Protein AF-A0A7R9FJQ6-F1 (afdb_monomer)

Radius of gyration: 21.38 Å; Cα contacts (8 Å, |Δi|>4): 448; chains: 1; bounding box: 58×50×57 Å

Mean predicted aligned error: 8.83 Å

Nearest PDB structures (foldseek):
  7cee-assembly1_B  TM=8.635E-01  e=2.447E-16  Mus musculus
  3be8-assembly1_B  TM=8.789E-01  e=9.380E-16  Homo sapiens
  3be8-assembly1_A  TM=8.817E-01  e=2.101E-15  Homo sapiens
  8gs3-assembly1_A  TM=8.566E-01  e=5.833E-15  Homo sapiens
  7mp4-assembly8_H  TM=7.577E-01  e=2.978E-12  Epiphyas postvittana

Solvent-accessible surface area (backbone atoms only — not comparable to full-atom values): 17321 Å² total; per-residue (Å²): 99,58,90,32,14,51,21,52,58,36,61,75,31,67,33,34,48,49,56,52,52,51,50,49,53,51,48,50,42,53,76,46,30,56,85,73,76,42,60,49,86,64,33,68,42,68,30,56,33,72,42,6,12,48,44,44,42,42,33,41,18,83,92,34,8,82,55,38,34,30,39,40,21,34,49,26,36,34,62,26,80,69,42,45,46,70,55,49,66,59,40,22,48,45,47,41,56,53,29,49,77,70,72,28,54,69,90,39,62,57,51,26,48,48,30,57,69,74,72,43,53,73,62,61,72,69,67,59,87,78,81,47,82,53,60,81,56,65,47,46,43,49,52,53,70,98,56,78,52,74,87,59,72,88,46,90,92,53,53,54,71,70,76,59,64,35,86,66,56,56,62,57,33,60,75,68,61,45,43,36,91,80,42,45,42,44,73,53,71,67,97,62,80,36,46,61,66,52,72,74,27,68,79,27,55,80,54,77,59,62,33,46,73,65,59,47,52,51,52,46,49,51,48,45,59,39,68,59,50,79,90,50,49,66,61,51,42,53,49,53,53,56,74,48,47,48,76,95,54,70,81,43,42,68,55,44,36,53,27,51,29,37,51,37,28,35,78,70,78,98,79,65,85,88,72,81,82,40,64,69,50,47,52,63,76,76,74,48,58,78,89,35,65,82,71,83,82,71,85,76,79,87,127

InterPro domains:
  IPR002018 Carboxylesterase, type B [PF00135] (4-262)
  IPR029058 Alpha/Beta hydrolase fold [G3DSA:3.40.50.1820] (2-264)
  IPR029058 Alpha/Beta hydrolase fold [SSF53474] (4-263)
  IPR051093 Neuroligin and Bile salt-activated lipase [PTHR43903] (4-262)

Sequence (303 aa):
MLKGFLSTGDANSPGNYGMLDQAMALRWVYDNIEFFNGDRRSITLFGPDAGAASAGLLMVAPRTRDIVTRVIAQSGSALSDWALIVDRYRAQNTSRVYGQILGCSIESSWKLVNCLKQGRSFFELGNAEFQPQVGLFPWGPVLDGNFSVPDEHWYEGWQQIDWHFLDHTAEYLVRNKKFNRGLSYMSGVTTQEASTLVYQNDSLANRGYIVDNHFFDQKVKELVLRYNYTLNPIGIYNAIKYMYTHWPDPNNTDFVRDRYIDTRVGRGRKNVGKSVPATLVAVEQKDVPATLVAVEQKDVPAT

Structure (mmCIF, N/CA/C/O backbone):
data_AF-A0A7R9FJQ6-F1
#
_entry.id   AF-A0A7R9FJQ6-F1
#
loop_
_atom_site.group_PDB
_atom_site.id
_atom_site.type_symbol
_atom_site.label_atom_id
_atom_site.label_alt_id
_atom_site.label_comp_id
_atom_site.label_asym_id
_atom_site.label_entity_id
_atom_site.label_seq_id
_atom_site.pdbx_PDB_ins_code
_atom_site.Cartn_x
_atom_site.Cartn_y
_atom_site.Cartn_z
_atom_site.occupancy
_atom_site.B_iso_or_equiv
_atom_site.auth_seq_id
_atom_site.auth_comp_id
_atom_site.auth_asym_id
_atom_site.auth_atom_id
_atom_site.pdbx_PDB_model_num
ATOM 1 N N . MET A 1 1 ? -3.514 9.671 -1.185 1.00 58.09 1 MET A N 1
ATOM 2 C CA . MET A 1 1 ? -2.667 8.813 -0.322 1.00 58.09 1 MET A CA 1
ATOM 3 C C . MET A 1 1 ? -2.207 9.530 0.945 1.00 58.09 1 MET A C 1
ATOM 5 O O . MET A 1 1 ? -2.558 9.047 2.008 1.00 58.09 1 MET A O 1
ATOM 9 N N . LEU A 1 2 ? -1.520 10.682 0.875 1.00 69.44 2 LEU A N 1
ATOM 10 C CA . LEU A 1 2 ? -0.948 11.380 2.047 1.00 69.44 2 LEU A CA 1
ATOM 11 C C . LEU A 1 2 ? -1.871 11.443 3.283 1.00 69.44 2 LEU A C 1
ATOM 13 O O . LEU A 1 2 ? -1.528 10.916 4.332 1.00 69.44 2 LEU A O 1
ATOM 17 N N . LYS A 1 3 ? -3.067 12.034 3.165 1.00 72.88 3 LYS A N 1
ATOM 18 C CA . LYS A 1 3 ? -3.976 12.220 4.314 1.00 72.88 3 LYS A CA 1
ATOM 19 C C . LYS A 1 3 ? -4.458 10.923 4.968 1.00 72.88 3 LYS A C 1
ATOM 21 O O . LYS A 1 3 ? -4.775 10.934 6.146 1.00 72.88 3 LYS A O 1
ATOM 26 N N . GLY A 1 4 ? -4.517 9.832 4.209 1.00 88.06 4 GLY A N 1
ATOM 27 C CA . GLY A 1 4 ? -4.970 8.538 4.713 1.00 88.06 4 GLY A CA 1
ATOM 28 C C . GLY A 1 4 ? -3.862 7.729 5.388 1.00 88.06 4 GLY A C 1
ATOM 29 O O . GLY A 1 4 ? -4.155 6.775 6.094 1.00 88.06 4 GLY A O 1
ATOM 30 N N . PHE A 1 5 ? -2.593 8.072 5.158 1.00 93.44 5 PHE A N 1
ATOM 31 C CA . PHE A 1 5 ? -1.482 7.163 5.451 1.00 93.44 5 PHE A CA 1
ATOM 32 C C . PHE A 1 5 ? -0.208 7.857 5.950 1.00 93.44 5 PHE A C 1
ATOM 34 O O . PHE A 1 5 ? 0.812 7.193 6.127 1.00 93.44 5 PHE A O 1
ATOM 41 N N . LEU A 1 6 ? -0.230 9.176 6.180 1.00 93.19 6 LEU A N 1
ATOM 42 C CA . LEU A 1 6 ? 0.883 9.873 6.821 1.00 93.19 6 LEU A CA 1
ATOM 43 C C . LEU A 1 6 ? 1.159 9.227 8.175 1.00 93.19 6 LEU A C 1
ATOM 45 O O . LEU A 1 6 ? 0.244 9.059 8.971 1.00 93.19 6 LEU A O 1
ATOM 49 N N . SER A 1 7 ? 2.414 8.856 8.415 1.00 93.44 7 SER A N 1
ATOM 50 C CA . SER A 1 7 ? 2.834 8.277 9.684 1.00 93.44 7 SER A CA 1
ATOM 51 C C . SER A 1 7 ? 4.174 8.859 10.105 1.00 93.44 7 SER A C 1
ATOM 53 O O . SER A 1 7 ? 5.125 8.911 9.319 1.00 93.44 7 SER A O 1
ATOM 55 N N . THR A 1 8 ? 4.261 9.303 11.353 1.00 93.69 8 THR A N 1
ATOM 56 C CA . THR A 1 8 ? 5.521 9.673 12.012 1.00 93.69 8 THR A CA 1
ATOM 57 C C . THR A 1 8 ? 6.141 8.492 12.754 1.00 93.69 8 THR A C 1
ATOM 59 O O . THR A 1 8 ? 7.196 8.641 13.372 1.00 93.69 8 THR A O 1
ATOM 62 N N . GLY A 1 9 ? 5.509 7.315 12.683 1.00 91.19 9 GLY A N 1
ATOM 63 C CA . GLY A 1 9 ? 5.900 6.136 13.441 1.00 91.19 9 GLY A CA 1
ATOM 64 C C . GLY A 1 9 ? 5.701 6.313 14.947 1.00 91.19 9 GLY A C 1
ATOM 65 O O . GLY A 1 9 ? 6.352 5.629 15.725 1.00 91.19 9 GLY A O 1
ATOM 66 N N . ASP A 1 10 ? 4.884 7.257 15.394 1.00 90.00 10 ASP A N 1
ATOM 67 C CA . ASP A 1 10 ? 4.579 7.483 16.806 1.00 90.00 10 ASP A CA 1
ATOM 68 C C . ASP A 1 10 ? 3.152 8.021 16.963 1.00 90.00 10 ASP A C 1
ATOM 70 O O . ASP A 1 10 ? 2.432 8.201 15.981 1.00 90.00 10 ASP A O 1
ATOM 74 N N . ALA A 1 11 ? 2.743 8.289 18.202 1.00 87.94 11 ALA A N 1
ATOM 75 C CA . ALA A 1 11 ? 1.380 8.708 18.512 1.00 87.94 11 ALA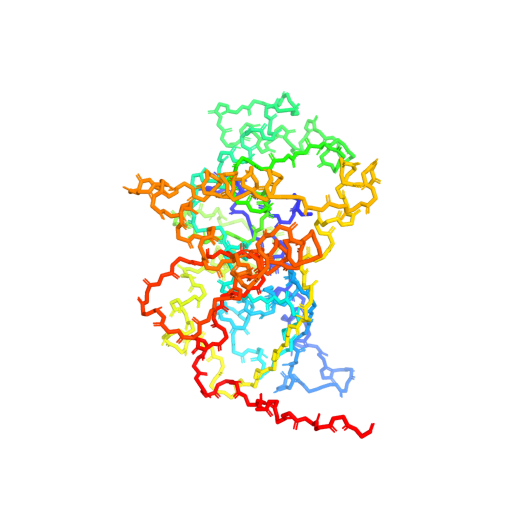 A CA 1
ATOM 76 C C . ALA A 1 11 ? 0.971 10.063 17.895 1.00 87.94 11 ALA A C 1
ATOM 78 O O . ALA A 1 11 ? -0.222 10.338 17.805 1.00 87.94 11 ALA A O 1
ATOM 79 N N . ASN A 1 12 ? 1.912 10.909 17.444 1.00 89.50 12 ASN A N 1
ATOM 80 C CA . ASN A 1 12 ? 1.553 12.195 16.828 1.00 89.50 12 ASN A CA 1
ATOM 81 C C . ASN A 1 12 ? 0.887 12.006 15.460 1.00 89.50 12 ASN A C 1
ATOM 83 O O . ASN A 1 12 ? 0.040 12.805 15.060 1.00 89.50 12 ASN A O 1
ATOM 87 N N . SER A 1 13 ? 1.274 10.956 14.739 1.00 91.19 13 SER A N 1
ATOM 88 C CA . SER A 1 13 ? 0.605 10.509 13.528 1.00 91.19 13 SER A CA 1
ATOM 89 C C . SER A 1 13 ? 0.854 9.008 13.355 1.00 91.19 13 SER A C 1
ATOM 91 O O . SER A 1 13 ? 1.877 8.615 12.786 1.00 91.19 13 SER A O 1
ATOM 93 N N . PRO A 1 14 ? -0.047 8.153 13.870 1.00 89.75 14 PRO A N 1
ATOM 94 C CA . PRO A 1 14 ? 0.142 6.705 13.832 1.00 89.75 14 PRO A CA 1
ATOM 95 C C . PRO A 1 14 ? 0.118 6.136 12.407 1.00 89.75 14 PRO A C 1
ATOM 97 O O . PRO A 1 14 ? 0.844 5.190 12.108 1.00 89.75 14 PRO A O 1
ATOM 100 N N . GLY A 1 15 ? -0.627 6.765 11.494 1.00 92.06 15 GLY A N 1
ATOM 101 C CA . GLY A 1 15 ? -0.887 6.251 10.150 1.00 92.06 15 GLY A CA 1
ATOM 102 C C . GLY A 1 15 ? -2.207 5.496 10.072 1.00 92.06 15 GLY A C 1
ATOM 103 O O . GLY A 1 15 ? -3.069 5.651 10.929 1.00 92.06 15 GLY A O 1
ATOM 104 N N . ASN A 1 16 ? -2.374 4.705 9.010 1.00 94.38 16 ASN A N 1
ATOM 105 C CA . ASN A 1 16 ? -3.521 3.814 8.794 1.00 94.38 16 ASN A CA 1
ATOM 106 C C . ASN A 1 16 ? -4.921 4.458 8.774 1.00 94.38 16 ASN A C 1
ATOM 108 O O . ASN A 1 16 ? -5.898 3.720 8.684 1.00 94.38 16 ASN A O 1
ATOM 112 N N . TYR A 1 17 ? -5.055 5.787 8.760 1.00 92.94 17 TYR A N 1
ATOM 113 C CA . TYR A 1 17 ? -6.353 6.478 8.730 1.00 92.94 17 TYR A CA 1
ATOM 114 C C . TYR A 1 17 ? -7.282 5.948 7.629 1.00 92.94 17 TYR A C 1
ATOM 116 O O . TYR A 1 17 ? -8.425 5.607 7.899 1.00 92.94 17 TYR A O 1
ATOM 124 N N . GLY A 1 18 ? -6.765 5.756 6.412 1.00 94.69 18 GLY A N 1
ATOM 125 C CA . GLY A 1 18 ? -7.540 5.210 5.296 1.00 94.69 18 GLY A CA 1
ATOM 126 C C . GLY A 1 18 ? -7.960 3.748 5.488 1.00 94.69 18 GLY A C 1
ATOM 127 O O . GLY A 1 18 ? -9.011 3.352 4.991 1.00 94.69 18 GLY A O 1
ATOM 128 N N . MET A 1 19 ? -7.184 2.944 6.225 1.00 96.19 19 MET A N 1
ATOM 129 C CA . MET A 1 19 ? -7.599 1.582 6.591 1.00 96.19 19 MET A CA 1
ATOM 130 C C . MET A 1 19 ? -8.659 1.596 7.690 1.00 96.19 19 MET A C 1
ATOM 132 O O . MET A 1 19 ? -9.597 0.805 7.635 1.00 96.19 19 MET A O 1
ATOM 136 N N . LEU A 1 20 ? -8.531 2.501 8.663 1.00 93.38 20 LEU A N 1
ATOM 137 C CA . LEU A 1 20 ? -9.516 2.691 9.726 1.00 93.38 20 LEU A CA 1
ATOM 138 C C . LEU A 1 20 ? -10.852 3.190 9.157 1.00 93.38 20 LEU A C 1
ATOM 140 O O . LEU A 1 20 ? -11.895 2.665 9.538 1.00 93.38 20 LEU A O 1
ATOM 144 N N . ASP A 1 21 ? -10.826 4.097 8.178 1.00 94.62 21 ASP A N 1
ATOM 145 C CA . ASP A 1 21 ? -12.015 4.542 7.443 1.00 94.62 21 ASP A CA 1
ATOM 146 C C . ASP A 1 21 ? -12.715 3.362 6.750 1.00 94.62 21 ASP A C 1
ATOM 148 O O . ASP A 1 21 ? -13.928 3.181 6.879 1.00 94.62 21 ASP A O 1
ATOM 152 N N . GLN A 1 22 ? -11.956 2.508 6.053 1.00 96.31 22 GLN A N 1
ATOM 153 C CA . GLN A 1 22 ? -12.505 1.310 5.410 1.00 96.31 22 GLN A CA 1
ATOM 154 C C . GLN A 1 22 ? -13.041 0.296 6.431 1.00 96.31 22 GLN A C 1
ATOM 156 O O . GLN A 1 22 ? -14.092 -0.302 6.203 1.00 96.31 22 GLN A O 1
ATOM 161 N N . ALA A 1 23 ? -12.358 0.114 7.565 1.00 94.75 23 ALA A N 1
ATOM 162 C CA . ALA A 1 23 ? -12.810 -0.760 8.643 1.00 94.75 23 ALA A CA 1
ATOM 163 C C . ALA A 1 23 ? -14.114 -0.246 9.277 1.00 94.75 23 ALA A C 1
ATOM 165 O O . ALA A 1 23 ? -15.024 -1.040 9.528 1.00 94.75 23 ALA A O 1
ATOM 166 N N . MET A 1 24 ? -14.245 1.072 9.468 1.00 92.56 24 MET A N 1
ATOM 167 C CA . MET A 1 24 ? -15.485 1.705 9.923 1.00 92.56 24 MET A CA 1
ATOM 168 C C . MET A 1 24 ? -16.617 1.542 8.921 1.00 92.56 24 MET A C 1
ATOM 170 O O . MET A 1 24 ? -17.714 1.146 9.308 1.00 92.56 24 MET A O 1
ATOM 174 N N . ALA A 1 25 ? -16.358 1.798 7.638 1.00 95.44 25 ALA A N 1
ATOM 175 C CA . ALA A 1 25 ? -17.354 1.612 6.590 1.00 95.44 25 ALA A CA 1
ATOM 176 C C . ALA A 1 25 ? -17.838 0.155 6.542 1.00 95.44 25 ALA A C 1
ATOM 178 O O . ALA A 1 25 ? -19.039 -0.108 6.494 1.00 95.44 25 ALA A O 1
ATOM 179 N N . LEU A 1 26 ? -16.913 -0.801 6.636 1.00 96.50 26 LEU A N 1
ATOM 180 C CA . LEU A 1 26 ? -17.238 -2.220 6.689 1.00 96.50 26 LEU A CA 1
ATOM 181 C C . LEU A 1 26 ? -18.053 -2.577 7.941 1.00 96.50 26 LEU A C 1
ATOM 183 O O . LEU A 1 26 ? -19.004 -3.355 7.848 1.00 96.50 26 LEU A O 1
ATOM 187 N N . ARG A 1 27 ? -17.724 -1.998 9.101 1.00 94.19 27 ARG A N 1
ATOM 188 C CA . ARG A 1 27 ? -18.503 -2.199 10.325 1.00 94.19 27 ARG A CA 1
ATOM 189 C C . ARG A 1 27 ? -19.916 -1.637 10.190 1.00 94.19 27 ARG A C 1
ATOM 191 O O . ARG A 1 27 ? -20.871 -2.331 10.525 1.00 94.19 27 ARG A O 1
ATOM 198 N N . TRP A 1 28 ? -20.051 -0.435 9.633 1.00 95.50 28 TRP A N 1
ATOM 199 C CA . TRP A 1 28 ? -21.348 0.170 9.349 1.00 95.50 28 TRP A CA 1
ATOM 200 C C . TRP A 1 28 ? -22.183 -0.720 8.424 1.00 95.50 28 TRP A C 1
ATOM 202 O O . TRP A 1 28 ? -23.348 -0.976 8.719 1.00 95.50 28 TRP A O 1
ATOM 212 N N . VAL A 1 29 ? -21.583 -1.264 7.358 1.00 97.62 29 VAL A N 1
ATOM 213 C CA . VAL A 1 29 ? -22.254 -2.234 6.479 1.00 97.62 29 VAL A CA 1
ATOM 214 C C . VAL A 1 29 ? -22.691 -3.459 7.282 1.00 97.62 29 VAL A C 1
ATOM 216 O O . VAL A 1 29 ? -23.859 -3.822 7.240 1.00 97.62 29 VAL A O 1
ATOM 219 N N . TYR A 1 30 ? -21.804 -4.071 8.065 1.00 96.56 30 TYR A N 1
ATOM 220 C CA . TYR A 1 30 ? -22.149 -5.249 8.867 1.00 96.56 30 TYR A CA 1
ATOM 221 C C . TYR A 1 30 ? -23.312 -5.005 9.843 1.00 96.56 30 TYR A C 1
ATOM 223 O O . TYR A 1 30 ? -24.150 -5.888 10.046 1.00 96.56 30 TYR A O 1
ATOM 231 N N . ASP A 1 31 ? -23.382 -3.815 10.439 1.00 96.00 31 ASP A N 1
ATOM 232 C CA . ASP A 1 31 ? -24.421 -3.467 11.405 1.00 96.00 31 ASP A CA 1
ATOM 233 C C . ASP A 1 31 ? -25.761 -3.109 10.735 1.00 96.00 31 ASP A C 1
ATOM 235 O O . ASP A 1 31 ? -26.812 -3.399 11.311 1.00 96.00 31 ASP A O 1
ATOM 239 N N . ASN A 1 32 ? -25.737 -2.552 9.515 1.00 97.94 32 ASN A N 1
ATOM 240 C CA . ASN A 1 32 ? -26.910 -1.927 8.888 1.00 97.94 32 ASN A CA 1
ATOM 241 C C . ASN A 1 32 ? -27.416 -2.600 7.603 1.00 97.94 32 ASN A C 1
ATOM 243 O O . ASN A 1 32 ? -28.540 -2.322 7.189 1.00 97.94 32 ASN A O 1
ATOM 247 N N . ILE A 1 33 ? -26.639 -3.466 6.944 1.00 98.25 33 ILE A N 1
ATOM 248 C CA . ILE A 1 33 ? -26.975 -3.942 5.588 1.00 98.25 33 ILE A CA 1
ATOM 249 C C . ILE A 1 33 ? -28.289 -4.736 5.520 1.00 98.25 33 ILE A C 1
ATOM 251 O O . ILE A 1 33 ? -28.944 -4.749 4.480 1.00 98.25 33 ILE A O 1
ATOM 255 N N . GLU A 1 34 ? -28.732 -5.329 6.631 1.00 98.00 34 GLU A N 1
ATOM 256 C CA . GLU A 1 34 ? -30.027 -6.017 6.713 1.00 98.00 34 GLU A CA 1
ATOM 257 C C . GLU A 1 34 ? -31.220 -5.073 6.498 1.00 98.00 34 GLU A C 1
ATOM 259 O O . GLU A 1 34 ? -32.215 -5.484 5.907 1.00 98.00 34 GLU A O 1
ATOM 264 N N . PHE A 1 35 ? -31.111 -3.790 6.870 1.00 98.31 35 PHE A N 1
ATOM 265 C CA . PHE A 1 35 ? -32.146 -2.786 6.575 1.00 98.31 35 PHE A CA 1
ATOM 266 C C . PHE A 1 35 ? -32.264 -2.476 5.076 1.00 98.31 35 PHE A C 1
ATOM 268 O O . PHE A 1 35 ? -33.271 -1.933 4.628 1.00 98.31 35 PHE A O 1
ATOM 275 N N . PHE A 1 36 ? -31.246 -2.849 4.299 1.00 98.19 36 PHE A N 1
ATOM 276 C CA . PHE A 1 36 ? -31.202 -2.734 2.843 1.00 98.19 36 PHE A CA 1
ATOM 277 C C . PHE A 1 36 ? -31.415 -4.093 2.154 1.00 98.19 36 PHE A C 1
ATOM 279 O O . PHE A 1 36 ? -31.091 -4.239 0.977 1.00 98.19 36 PHE A O 1
ATOM 286 N N . ASN A 1 37 ? -31.955 -5.090 2.870 1.00 98.00 37 ASN A N 1
ATOM 287 C CA . ASN A 1 37 ? -32.167 -6.465 2.400 1.00 98.00 37 ASN A CA 1
ATOM 288 C C . ASN A 1 37 ? -30.885 -7.218 1.992 1.00 98.00 37 ASN A C 1
ATOM 290 O O . ASN A 1 37 ? -30.958 -8.183 1.229 1.00 98.00 37 ASN A O 1
ATOM 294 N N . GLY A 1 38 ? -29.709 -6.802 2.469 1.00 97.69 38 GLY A N 1
ATOM 295 C CA . GLY A 1 38 ? -28.476 -7.568 2.289 1.00 97.69 38 GLY A CA 1
ATOM 296 C C . GLY A 1 38 ? -28.190 -8.509 3.460 1.00 97.69 38 GLY A C 1
ATOM 297 O O . GLY A 1 38 ? -28.727 -8.357 4.554 1.00 97.69 38 GLY A O 1
ATOM 298 N N . ASP A 1 39 ? -27.310 -9.483 3.232 1.00 97.62 39 ASP A N 1
ATOM 299 C CA . ASP A 1 39 ? -26.906 -10.462 4.243 1.00 97.62 39 ASP A CA 1
ATOM 300 C C . ASP A 1 39 ? -25.561 -10.078 4.880 1.00 97.62 39 ASP A C 1
ATOM 302 O O . ASP A 1 39 ? -24.502 -10.172 4.247 1.00 97.62 39 ASP A O 1
ATOM 306 N N . ARG A 1 40 ? -25.588 -9.698 6.167 1.00 96.69 40 ARG A N 1
ATOM 307 C CA . ARG A 1 40 ? -24.376 -9.353 6.935 1.00 96.69 40 ARG A CA 1
ATOM 308 C C . ARG A 1 40 ? -23.394 -10.522 7.083 1.00 96.69 40 ARG A C 1
ATOM 310 O O . ARG A 1 40 ? -22.218 -10.298 7.359 1.00 96.69 40 ARG A O 1
ATOM 317 N N . ARG A 1 41 ? -23.850 -11.767 6.895 1.00 95.94 41 ARG A N 1
ATOM 318 C CA . ARG A 1 41 ? -23.026 -12.989 6.939 1.00 95.94 41 ARG A CA 1
ATOM 319 C C . ARG A 1 41 ? -22.403 -13.334 5.588 1.00 95.94 41 ARG A C 1
ATOM 321 O O . ARG A 1 41 ? -21.728 -14.354 5.477 1.00 95.94 41 ARG A O 1
ATOM 328 N N . SER A 1 42 ? -22.618 -12.508 4.565 1.00 96.56 42 SER A N 1
ATOM 329 C CA . SER A 1 42 ? -22.164 -12.766 3.199 1.00 96.56 42 SER A CA 1
ATOM 330 C C . SER A 1 42 ? -21.450 -11.558 2.578 1.00 96.56 42 SER A C 1
ATOM 332 O O . SER A 1 42 ? -21.596 -11.270 1.388 1.00 96.56 42 SER A O 1
ATOM 334 N N . ILE A 1 43 ? -20.636 -10.855 3.369 1.00 97.94 43 ILE A N 1
ATOM 335 C CA . ILE A 1 43 ? -19.880 -9.689 2.899 1.00 97.94 43 ILE A CA 1
ATOM 336 C C . ILE A 1 43 ? -18.686 -10.118 2.037 1.00 97.94 43 ILE A C 1
ATOM 338 O O . ILE A 1 43 ? -17.829 -10.894 2.480 1.00 97.94 43 ILE A O 1
ATOM 342 N N . THR A 1 44 ? -18.624 -9.564 0.823 1.00 98.12 44 THR A N 1
ATOM 343 C CA . THR A 1 44 ? -17.529 -9.740 -0.139 1.00 98.12 44 THR A CA 1
ATOM 344 C C . THR A 1 44 ? -16.796 -8.419 -0.334 1.00 98.12 44 THR A C 1
ATOM 346 O O . THR A 1 44 ? -17.405 -7.437 -0.753 1.00 98.12 44 THR A O 1
ATOM 349 N N . LEU A 1 45 ? -15.492 -8.398 -0.061 1.00 98.25 45 LEU A N 1
ATOM 350 C CA . LEU A 1 45 ? -14.624 -7.281 -0.431 1.00 98.25 45 LEU A CA 1
ATOM 351 C C . LEU A 1 45 ? -14.034 -7.531 -1.815 1.00 98.25 45 LEU A C 1
ATOM 353 O O . LEU A 1 45 ? -13.600 -8.640 -2.119 1.00 98.25 45 LEU A O 1
ATOM 357 N N . PHE A 1 46 ? -13.985 -6.507 -2.654 1.00 97.00 46 PHE A N 1
ATOM 358 C CA . PHE A 1 46 ? -13.354 -6.606 -3.962 1.00 97.00 46 PHE A CA 1
ATOM 359 C C . PHE A 1 46 ? -12.689 -5.290 -4.333 1.00 97.00 46 PHE A C 1
ATOM 361 O O . PHE A 1 46 ? -13.142 -4.220 -3.926 1.00 97.00 46 PHE A O 1
ATOM 368 N N . GLY A 1 47 ? -11.616 -5.375 -5.107 1.00 93.31 47 GLY A N 1
ATOM 369 C CA . GLY A 1 47 ? -10.965 -4.192 -5.641 1.00 93.31 47 GLY A CA 1
ATOM 370 C C . GLY A 1 47 ? -9.731 -4.532 -6.470 1.00 93.31 47 GLY A C 1
ATOM 371 O O . GLY A 1 47 ? -9.160 -5.613 -6.298 1.00 93.31 47 GLY A O 1
ATOM 372 N N . PRO A 1 48 ? -9.317 -3.614 -7.356 1.00 90.69 48 PRO A N 1
ATOM 373 C CA . PRO A 1 48 ? -8.068 -3.717 -8.088 1.00 90.69 48 PRO A CA 1
ATOM 374 C C . PRO A 1 48 ? -6.885 -3.123 -7.314 1.00 90.69 48 PRO A C 1
ATOM 376 O O . PRO A 1 48 ? -7.062 -2.193 -6.525 1.00 90.69 48 PRO A O 1
ATOM 379 N N . ASP A 1 49 ? -5.680 -3.627 -7.579 1.00 88.81 49 ASP A N 1
ATOM 380 C CA . ASP A 1 49 ? -4.398 -3.033 -7.175 1.00 88.81 49 ASP A CA 1
ATOM 381 C C . ASP A 1 49 ? -4.333 -2.723 -5.662 1.00 88.81 49 ASP A C 1
ATOM 383 O O . ASP A 1 49 ? -4.481 -3.632 -4.835 1.00 88.81 49 ASP A O 1
ATOM 387 N N . ALA A 1 50 ? -4.170 -1.458 -5.258 1.00 90.62 50 ALA A N 1
ATOM 388 C CA . ALA A 1 50 ? -4.171 -1.063 -3.851 1.00 90.62 50 ALA A CA 1
ATOM 389 C C . ALA A 1 50 ? -5.482 -1.422 -3.125 1.00 90.62 50 ALA A C 1
ATOM 391 O O . ALA A 1 50 ? -5.458 -1.728 -1.935 1.00 90.62 50 ALA A O 1
ATOM 392 N N . GLY A 1 51 ? -6.615 -1.462 -3.834 1.00 94.81 51 GLY A N 1
ATOM 393 C CA . GLY A 1 51 ? -7.890 -1.943 -3.299 1.00 94.81 51 GLY A CA 1
ATOM 394 C C . GLY A 1 51 ? -7.881 -3.446 -3.002 1.00 94.81 51 GLY A C 1
ATOM 395 O O . GLY A 1 51 ? -8.426 -3.869 -1.982 1.00 94.81 51 GLY A O 1
ATOM 396 N N . ALA A 1 52 ? -7.204 -4.249 -3.830 1.00 92.06 52 ALA A N 1
ATOM 397 C CA . ALA A 1 52 ? -6.998 -5.676 -3.571 1.00 92.06 52 ALA A CA 1
ATOM 398 C C . ALA A 1 52 ? -6.113 -5.898 -2.333 1.00 92.06 52 ALA A C 1
ATOM 400 O O . ALA A 1 52 ? -6.414 -6.745 -1.487 1.00 92.06 52 ALA A O 1
ATOM 401 N N . ALA A 1 53 ? -5.045 -5.102 -2.201 1.00 93.12 53 ALA A N 1
ATOM 402 C CA . ALA A 1 53 ? -4.184 -5.105 -1.022 1.00 93.12 53 ALA A CA 1
ATOM 403 C C . ALA A 1 53 ? -4.958 -4.709 0.244 1.00 93.12 53 ALA A C 1
ATOM 405 O O . ALA A 1 53 ? -4.916 -5.436 1.237 1.00 93.12 53 ALA A O 1
ATOM 406 N N . SER A 1 54 ? -5.741 -3.627 0.188 1.00 97.19 54 SER A N 1
ATOM 407 C CA . SER A 1 54 ? -6.644 -3.209 1.264 1.00 97.19 54 SER A CA 1
ATOM 408 C C . SER A 1 54 ? -7.630 -4.310 1.661 1.00 97.19 54 SER A C 1
ATOM 410 O O . SER A 1 54 ? -7.752 -4.610 2.848 1.00 97.19 54 SER A O 1
ATOM 412 N N . ALA A 1 55 ? -8.287 -4.963 0.695 1.00 97.31 55 ALA A N 1
ATOM 413 C CA . ALA A 1 55 ? -9.211 -6.066 0.964 1.00 97.31 55 ALA A CA 1
ATOM 414 C C . ALA A 1 55 ? -8.514 -7.248 1.659 1.00 97.31 55 ALA A C 1
ATOM 416 O O . ALA A 1 55 ? -9.048 -7.807 2.619 1.00 97.31 55 ALA A O 1
ATOM 417 N N . GLY A 1 56 ? -7.299 -7.596 1.223 1.00 95.38 56 GLY A N 1
ATOM 418 C CA . GLY A 1 56 ? -6.487 -8.624 1.871 1.00 95.38 56 GLY A CA 1
ATOM 419 C C . GLY A 1 56 ? -6.044 -8.244 3.291 1.00 95.38 56 GLY A C 1
ATOM 420 O O . GLY A 1 56 ? -6.016 -9.103 4.167 1.00 95.38 56 GLY A O 1
ATOM 421 N N . LEU A 1 57 ? -5.743 -6.969 3.551 1.00 97.25 57 LEU A N 1
ATOM 422 C CA . LEU A 1 57 ? -5.394 -6.491 4.891 1.00 97.25 57 LEU A CA 1
ATOM 423 C C . LEU A 1 57 ? -6.618 -6.500 5.822 1.00 97.25 57 LEU A C 1
ATOM 425 O O . LEU A 1 57 ? -6.535 -7.007 6.937 1.00 97.25 57 LEU A O 1
ATOM 429 N N . LEU A 1 58 ? -7.778 -6.030 5.354 1.00 97.94 58 LEU A N 1
ATOM 430 C CA . LEU A 1 58 ? -9.043 -6.067 6.105 1.00 97.94 58 LEU A CA 1
ATOM 431 C C . LEU A 1 58 ? -9.501 -7.501 6.412 1.00 97.94 58 LEU A C 1
ATOM 433 O O . LEU A 1 58 ? -10.101 -7.761 7.452 1.00 97.94 58 LEU A O 1
ATOM 437 N N . MET A 1 59 ? -9.195 -8.454 5.537 1.00 96.12 59 MET A N 1
ATOM 438 C CA . MET A 1 59 ? -9.471 -9.875 5.759 1.00 96.12 59 MET A CA 1
ATOM 439 C C . MET A 1 59 ? -8.721 -10.464 6.965 1.00 96.12 59 MET A C 1
ATOM 441 O O . MET A 1 59 ? -9.207 -11.422 7.566 1.00 96.12 59 MET A O 1
ATOM 445 N N . VAL A 1 60 ? -7.547 -9.929 7.312 1.00 95.69 60 VAL A N 1
ATOM 446 C CA . VAL A 1 60 ? -6.709 -10.445 8.411 1.00 95.69 60 VAL A CA 1
ATOM 447 C C . VAL A 1 60 ? -6.664 -9.526 9.630 1.00 95.69 60 VAL A C 1
ATOM 449 O O . VAL A 1 60 ? -6.310 -9.977 10.721 1.00 95.69 60 VAL A O 1
ATOM 452 N N . ALA A 1 61 ? -7.043 -8.256 9.472 1.00 95.44 61 ALA A N 1
ATOM 453 C CA . ALA A 1 61 ? -7.029 -7.280 10.550 1.00 95.44 61 ALA A CA 1
ATOM 454 C C . ALA A 1 61 ? -7.960 -7.709 11.703 1.00 95.44 61 ALA A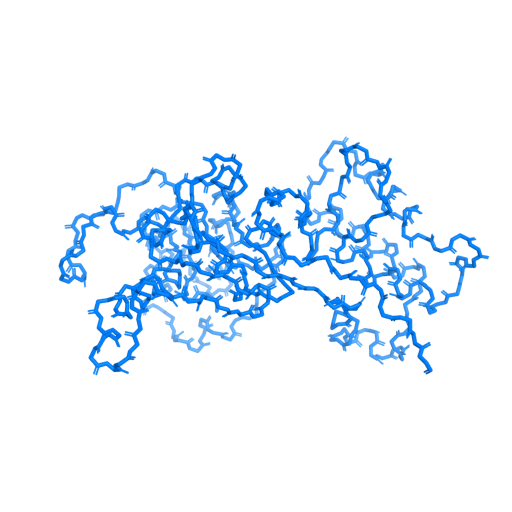 C 1
ATOM 456 O O . ALA A 1 61 ? -9.106 -8.103 11.452 1.00 95.44 61 ALA A O 1
ATOM 457 N N . PRO A 1 62 ? -7.517 -7.632 12.975 1.00 92.12 62 PRO A N 1
ATOM 458 C CA . PRO A 1 62 ? -8.259 -8.169 14.118 1.00 92.12 62 PRO A CA 1
ATOM 459 C C . PRO A 1 62 ? -9.722 -7.721 14.215 1.00 92.12 62 PRO A C 1
ATOM 461 O O . PRO A 1 62 ? -10.568 -8.522 14.602 1.00 92.12 62 PRO A O 1
ATOM 464 N N . ARG A 1 63 ? -10.029 -6.472 13.836 1.00 88.81 63 ARG A N 1
ATOM 465 C CA . ARG A 1 63 ? -11.376 -5.883 13.959 1.00 88.81 63 ARG A CA 1
ATOM 466 C C . ARG A 1 63 ? -12.337 -6.267 12.830 1.00 88.81 63 ARG A C 1
ATOM 468 O O . ARG A 1 63 ? -13.547 -6.145 12.993 1.00 88.81 63 ARG A O 1
ATOM 475 N N . THR A 1 64 ? -11.819 -6.717 11.692 1.00 94.69 64 THR A N 1
ATOM 476 C CA . THR A 1 64 ? -12.610 -6.951 10.471 1.00 94.69 64 THR A CA 1
ATOM 477 C C . THR A 1 64 ? -12.554 -8.397 9.986 1.00 94.69 64 THR A C 1
ATOM 479 O O . THR A 1 64 ? -13.441 -8.835 9.253 1.00 94.69 64 THR A O 1
ATOM 482 N N . ARG A 1 65 ? -11.567 -9.179 10.435 1.00 94.69 65 ARG A N 1
ATOM 483 C CA . ARG A 1 65 ? -11.344 -10.552 9.965 1.00 94.69 65 ARG A CA 1
ATOM 484 C C . ARG A 1 65 ? -12.520 -11.500 10.172 1.00 94.69 65 ARG A C 1
ATOM 486 O O . ARG A 1 65 ? -12.631 -12.460 9.426 1.00 94.69 65 ARG A O 1
ATOM 493 N N . ASP A 1 66 ? -13.368 -11.257 11.171 1.00 93.81 66 ASP A N 1
ATOM 494 C CA . ASP A 1 66 ? -14.497 -12.139 11.490 1.00 93.81 66 ASP A CA 1
ATOM 495 C C . ASP A 1 66 ? -15.760 -11.789 10.678 1.00 93.81 66 ASP A C 1
ATOM 497 O O . ASP A 1 66 ? -16.644 -12.632 10.530 1.00 93.81 66 ASP A O 1
ATOM 501 N N . ILE A 1 67 ? -15.829 -10.584 10.095 1.00 95.50 67 ILE A N 1
ATOM 502 C CA . ILE A 1 67 ? -16.977 -10.109 9.299 1.00 95.50 67 ILE A CA 1
ATOM 503 C C . ILE A 1 67 ? -16.741 -10.192 7.784 1.00 95.50 67 ILE A C 1
ATOM 505 O O . ILE A 1 67 ? -17.696 -10.291 7.015 1.00 95.50 67 ILE A O 1
ATOM 509 N N . VAL A 1 68 ? -15.483 -10.199 7.333 1.00 97.19 68 VAL A N 1
ATOM 510 C CA . VAL A 1 68 ? -15.150 -10.450 5.923 1.00 97.19 68 VAL A CA 1
ATOM 511 C C . VAL A 1 68 ? -15.287 -11.943 5.630 1.00 97.19 68 VAL A C 1
ATOM 513 O O . VAL A 1 68 ? -14.609 -12.769 6.239 1.00 97.19 68 VAL A O 1
ATOM 516 N N . THR A 1 69 ? -16.147 -12.295 4.673 1.00 97.44 69 THR A N 1
ATOM 517 C CA . THR A 1 69 ? -16.402 -13.703 4.309 1.00 97.44 69 THR A CA 1
ATOM 518 C C . THR A 1 69 ? -15.872 -14.079 2.936 1.00 97.44 69 THR A C 1
ATOM 520 O O . THR A 1 69 ? -15.609 -15.253 2.679 1.00 97.44 69 THR A O 1
ATOM 523 N N . ARG A 1 70 ? -15.683 -13.102 2.043 1.00 97.81 70 ARG A N 1
ATOM 524 C CA . ARG A 1 70 ? -15.119 -13.333 0.711 1.00 97.81 70 ARG A CA 1
ATOM 525 C C . ARG A 1 70 ? -14.238 -12.172 0.275 1.00 97.81 70 ARG A C 1
ATOM 527 O O . ARG A 1 70 ? -14.511 -11.025 0.630 1.00 97.81 70 ARG A O 1
ATOM 534 N N . VAL A 1 71 ? -13.216 -12.471 -0.521 1.00 96.56 71 VAL A N 1
ATOM 535 C CA . VAL A 1 71 ? -12.347 -11.470 -1.151 1.00 96.56 71 VAL A CA 1
ATOM 536 C C . VAL A 1 71 ? -12.178 -11.781 -2.636 1.00 96.56 71 VAL A C 1
ATOM 538 O O . VAL A 1 71 ? -11.909 -12.926 -2.996 1.00 96.56 71 VAL A O 1
ATOM 541 N N . ILE A 1 72 ? -12.300 -10.760 -3.485 1.00 95.50 72 ILE A N 1
ATOM 542 C CA . ILE A 1 72 ? -11.907 -10.794 -4.899 1.00 95.50 72 ILE A CA 1
ATOM 543 C C . ILE A 1 72 ? -10.768 -9.784 -5.104 1.00 95.50 72 ILE A C 1
ATOM 545 O O . ILE A 1 72 ? -10.989 -8.575 -5.159 1.00 95.50 72 ILE A O 1
ATOM 549 N N . ALA A 1 73 ? -9.539 -10.290 -5.184 1.00 89.88 73 ALA A N 1
ATOM 550 C CA . ALA A 1 73 ? -8.311 -9.505 -5.274 1.00 89.88 73 ALA A CA 1
ATOM 551 C C . ALA A 1 73 ? -7.787 -9.457 -6.717 1.00 89.88 73 ALA A C 1
ATOM 553 O O . ALA A 1 73 ? -7.231 -10.439 -7.221 1.00 89.88 73 ALA A O 1
ATOM 554 N N . GLN A 1 74 ? -7.960 -8.319 -7.387 1.00 89.12 74 GLN A N 1
ATOM 555 C CA . GLN A 1 74 ? -7.587 -8.144 -8.791 1.00 89.12 74 GLN A CA 1
ATOM 556 C C . GLN A 1 74 ? -6.243 -7.409 -8.873 1.00 89.12 74 GLN A C 1
ATOM 558 O O . GLN A 1 74 ? -6.149 -6.264 -8.447 1.00 89.12 74 GLN A O 1
ATOM 563 N N . SER A 1 75 ? -5.196 -8.041 -9.401 1.00 83.00 75 SER A N 1
ATOM 564 C CA . SER A 1 75 ? -3.902 -7.380 -9.655 1.00 83.00 75 SER A CA 1
ATOM 565 C C . SER A 1 75 ? -3.246 -6.748 -8.416 1.00 83.00 75 SER A C 1
ATOM 567 O O . SER A 1 75 ? -2.558 -5.740 -8.513 1.00 83.00 75 SER A O 1
ATOM 569 N N . GLY A 1 76 ? -3.453 -7.328 -7.231 1.00 84.69 76 GLY A N 1
ATOM 570 C CA . GLY A 1 76 ? -2.844 -6.861 -5.987 1.00 84.69 76 GLY A CA 1
ATOM 571 C C . GLY A 1 76 ? -3.046 -7.845 -4.835 1.00 84.69 76 GLY A C 1
ATOM 572 O O . GLY A 1 76 ? -3.879 -8.749 -4.907 1.00 84.69 76 GLY A O 1
ATOM 573 N N . SER A 1 77 ? -2.255 -7.694 -3.772 1.00 85.38 77 SER A N 1
ATOM 574 C CA . SER A 1 77 ? -2.249 -8.604 -2.623 1.00 85.38 77 SER A CA 1
ATOM 575 C C . SER A 1 77 ? -1.784 -7.886 -1.359 1.00 85.38 77 SER A C 1
ATOM 577 O O . SER A 1 77 ? -0.921 -7.017 -1.419 1.00 85.38 77 SER A O 1
ATOM 579 N N . ALA A 1 78 ? -2.296 -8.299 -0.196 1.00 88.88 78 ALA A N 1
ATOM 580 C CA . ALA A 1 78 ? -1.784 -7.847 1.102 1.00 88.88 78 ALA A CA 1
ATOM 581 C C . ALA A 1 78 ? -0.348 -8.321 1.383 1.00 88.88 78 ALA A C 1
ATOM 583 O O . ALA A 1 78 ? 0.297 -7.825 2.303 1.00 88.88 78 ALA A O 1
ATOM 584 N N . LEU A 1 79 ? 0.137 -9.294 0.606 1.00 86.62 79 LEU A N 1
ATOM 585 C CA . LEU A 1 79 ? 1.508 -9.786 0.676 1.00 86.62 79 LEU A CA 1
ATOM 586 C C . LEU A 1 79 ? 2.453 -9.033 -0.258 1.00 86.62 79 LEU A C 1
ATOM 588 O O . LEU A 1 79 ? 3.655 -9.246 -0.158 1.00 86.62 79 LEU A O 1
ATOM 592 N N . SER A 1 80 ? 1.950 -8.176 -1.153 1.00 82.81 80 SER A N 1
ATOM 593 C CA . SER A 1 80 ? 2.817 -7.356 -1.996 1.00 82.81 80 SER A CA 1
ATOM 594 C C . SER A 1 80 ? 3.750 -6.512 -1.125 1.00 82.81 80 SER A C 1
ATOM 596 O O . SER A 1 80 ? 3.352 -5.958 -0.104 1.00 82.81 80 SER A O 1
ATOM 598 N N . ASP A 1 81 ? 4.999 -6.378 -1.543 1.00 79.00 81 ASP A N 1
ATOM 599 C CA . ASP A 1 81 ? 6.034 -5.609 -0.842 1.00 79.00 81 ASP A CA 1
ATOM 600 C C . ASP A 1 81 ? 5.677 -4.126 -0.623 1.00 79.00 81 ASP A C 1
ATOM 602 O O . ASP A 1 81 ? 6.165 -3.482 0.308 1.00 79.00 81 ASP A O 1
ATOM 606 N N . TRP A 1 82 ? 4.829 -3.572 -1.489 1.00 84.62 82 TRP A N 1
ATOM 607 C CA . TRP A 1 82 ? 4.323 -2.208 -1.407 1.00 84.62 82 TRP A CA 1
ATOM 608 C C . TRP A 1 82 ? 3.031 -2.079 -0.591 1.00 84.62 82 TRP A C 1
ATOM 610 O O . TRP A 1 82 ? 2.626 -0.952 -0.307 1.00 84.62 82 TRP A O 1
ATOM 620 N N . ALA A 1 83 ? 2.387 -3.189 -0.211 1.00 88.56 83 ALA A N 1
ATOM 621 C CA . ALA A 1 83 ? 1.084 -3.183 0.459 1.00 88.56 83 ALA A CA 1
ATOM 622 C C . ALA A 1 83 ? 1.160 -2.800 1.942 1.00 88.56 83 ALA A C 1
ATOM 624 O O . ALA A 1 83 ? 0.203 -2.238 2.471 1.00 88.56 83 ALA A O 1
ATOM 625 N N . LEU A 1 84 ? 2.278 -3.097 2.613 1.00 92.44 84 LEU A N 1
ATOM 626 C CA . LEU A 1 84 ? 2.481 -2.807 4.032 1.00 92.44 84 LEU A CA 1
ATOM 627 C C . LEU A 1 84 ? 3.908 -2.311 4.286 1.00 92.44 84 LEU A C 1
ATOM 629 O O . LEU A 1 84 ? 4.890 -3.005 4.025 1.00 92.44 84 LEU A O 1
ATOM 633 N N . ILE A 1 85 ? 4.032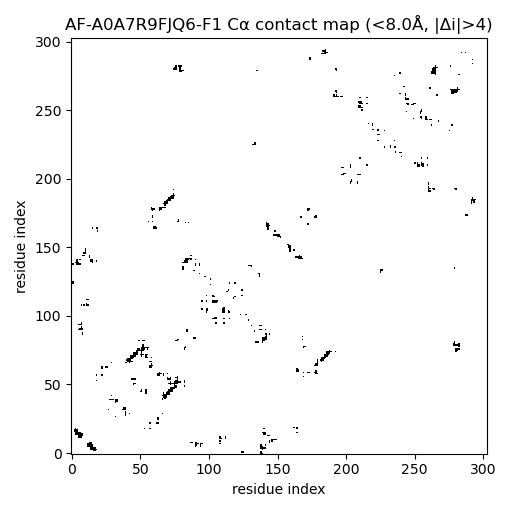 -1.116 4.856 1.00 92.81 85 ILE A N 1
ATOM 634 C CA . ILE A 1 85 ? 5.306 -0.558 5.303 1.00 92.81 85 ILE A CA 1
ATOM 635 C C . ILE A 1 85 ? 5.597 -1.099 6.706 1.00 92.81 85 ILE A C 1
ATOM 637 O O . ILE A 1 85 ? 5.039 -0.641 7.700 1.00 92.81 85 ILE A O 1
ATOM 641 N N . VAL A 1 86 ? 6.482 -2.094 6.774 1.00 91.12 86 VAL A N 1
ATOM 642 C CA . VAL A 1 86 ? 6.895 -2.734 8.036 1.00 91.12 86 VAL A CA 1
ATOM 643 C C . VAL A 1 86 ? 7.950 -1.908 8.777 1.00 91.12 86 VAL A C 1
ATOM 645 O O . VAL A 1 86 ? 7.955 -1.851 10.003 1.00 91.12 86 VAL A O 1
ATOM 648 N N . ASP A 1 87 ? 8.851 -1.253 8.043 1.00 90.19 87 ASP A N 1
ATOM 649 C CA . ASP A 1 87 ? 9.907 -0.438 8.642 1.00 90.19 87 ASP A CA 1
ATOM 650 C C . ASP A 1 87 ? 9.361 0.923 9.104 1.00 90.19 87 ASP A C 1
ATOM 652 O O . ASP A 1 87 ? 9.110 1.835 8.308 1.00 90.19 87 ASP A O 1
ATOM 656 N N . ARG A 1 88 ? 9.234 1.070 10.425 1.00 90.62 88 ARG A N 1
ATOM 657 C CA . ARG A 1 88 ? 8.846 2.314 11.099 1.00 90.62 88 ARG A CA 1
ATOM 658 C C . ARG A 1 88 ? 9.719 3.505 10.693 1.00 90.62 88 ARG A C 1
ATOM 660 O O . ARG A 1 88 ? 9.198 4.608 10.518 1.00 90.62 88 ARG A O 1
ATOM 667 N N . TYR A 1 89 ? 11.030 3.314 10.545 1.00 91.06 89 TYR A N 1
ATOM 668 C CA . TYR A 1 89 ? 11.947 4.404 10.207 1.00 91.06 89 TYR A CA 1
ATOM 669 C C . TYR A 1 89 ? 11.764 4.863 8.763 1.00 91.06 89 TYR A C 1
ATOM 671 O O . TYR A 1 89 ? 11.871 6.060 8.491 1.00 91.06 89 TYR A O 1
ATOM 679 N N . ARG A 1 90 ? 11.408 3.953 7.844 1.00 90.81 90 ARG A N 1
ATOM 680 C CA . ARG A 1 90 ? 11.003 4.322 6.478 1.00 90.81 90 ARG A CA 1
ATOM 681 C C . ARG A 1 90 ? 9.777 5.234 6.497 1.00 90.81 90 ARG A C 1
ATOM 683 O O . ARG A 1 90 ? 9.800 6.274 5.835 1.00 90.81 90 ARG A O 1
ATOM 690 N N . ALA A 1 91 ? 8.736 4.877 7.251 1.00 92.06 91 ALA A N 1
ATOM 691 C CA . ALA A 1 91 ? 7.530 5.701 7.370 1.00 92.06 91 ALA A CA 1
ATOM 692 C C . ALA A 1 91 ? 7.851 7.089 7.961 1.00 92.06 91 ALA A C 1
ATOM 694 O O . ALA A 1 91 ? 7.516 8.117 7.367 1.00 92.06 91 ALA A O 1
ATOM 695 N N . GLN A 1 92 ? 8.604 7.119 9.067 1.00 93.12 92 GLN A N 1
ATOM 696 C CA . GLN A 1 92 ? 9.022 8.355 9.729 1.00 93.12 92 GLN A CA 1
ATOM 697 C C . GLN A 1 92 ? 9.855 9.256 8.807 1.00 93.12 92 GLN A C 1
ATOM 699 O O . GLN A 1 92 ? 9.562 10.446 8.676 1.00 93.12 92 GLN A O 1
ATOM 704 N N . ASN A 1 93 ? 10.888 8.711 8.158 1.00 93.50 93 ASN A N 1
ATOM 705 C CA . ASN A 1 93 ? 11.763 9.485 7.279 1.00 93.50 93 ASN A CA 1
ATOM 706 C C . ASN A 1 93 ? 11.009 10.026 6.067 1.00 93.50 93 ASN A C 1
ATOM 708 O O . ASN A 1 93 ? 11.211 11.182 5.710 1.00 93.50 93 ASN A O 1
ATOM 712 N N . THR A 1 94 ? 10.094 9.244 5.490 1.00 93.00 94 THR A N 1
ATOM 713 C CA . THR A 1 94 ? 9.240 9.705 4.385 1.00 93.00 94 THR A CA 1
ATOM 714 C C . THR A 1 94 ? 8.449 10.952 4.789 1.00 93.00 94 THR A C 1
ATOM 716 O O . THR A 1 94 ? 8.507 11.972 4.102 1.00 93.00 94 THR A O 1
ATOM 719 N N . SER A 1 95 ? 7.793 10.921 5.952 1.00 93.88 95 SER A N 1
ATOM 720 C CA . SER A 1 95 ? 7.042 12.072 6.466 1.00 93.88 95 SER A CA 1
ATOM 721 C C . SER A 1 95 ? 7.941 13.271 6.799 1.00 93.88 95 SER A C 1
ATOM 723 O O . SER A 1 95 ? 7.543 14.413 6.566 1.00 93.88 95 SER A O 1
ATOM 725 N N . ARG A 1 96 ? 9.168 13.042 7.292 1.00 94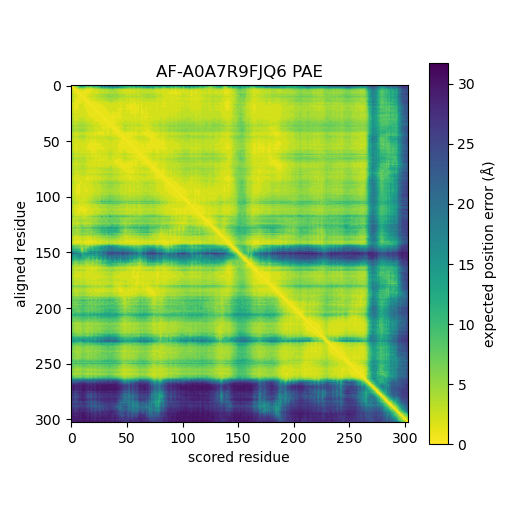.88 96 ARG A N 1
ATOM 726 C CA . ARG A 1 96 ? 10.143 14.118 7.556 1.00 94.88 96 ARG A CA 1
ATOM 727 C C . ARG A 1 96 ? 10.620 14.793 6.273 1.00 94.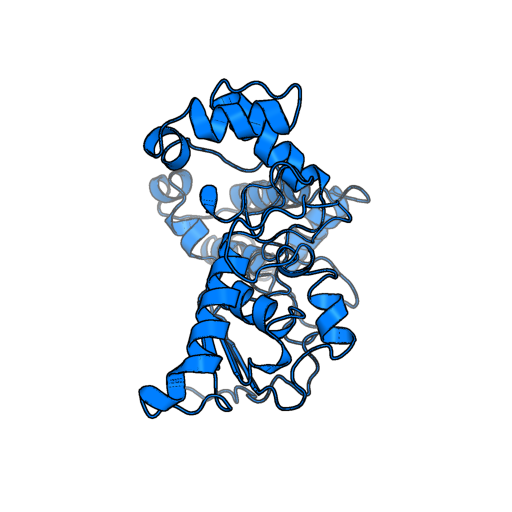88 96 ARG A C 1
ATOM 729 O O . ARG A 1 96 ? 10.571 16.017 6.203 1.00 94.88 96 ARG A O 1
ATOM 736 N N . VAL A 1 97 ? 11.040 14.030 5.261 1.00 93.62 97 VAL A N 1
ATOM 737 C CA . VAL A 1 97 ? 11.508 14.597 3.981 1.00 93.62 97 VAL A CA 1
ATOM 738 C C . VAL A 1 97 ? 10.384 15.384 3.311 1.00 93.62 97 VAL A C 1
ATOM 740 O O . VAL A 1 97 ? 10.603 16.499 2.842 1.00 93.62 97 VAL A O 1
ATOM 743 N N . TYR A 1 98 ? 9.160 14.856 3.342 1.00 93.38 98 TYR A N 1
ATOM 744 C CA . TYR A 1 98 ? 7.998 15.578 2.840 1.00 93.38 98 TYR A CA 1
ATOM 745 C C . TYR A 1 98 ? 7.749 16.896 3.587 1.00 93.38 98 TYR A C 1
ATOM 747 O O . TYR A 1 98 ? 7.553 17.942 2.971 1.00 93.38 98 TYR A O 1
ATOM 755 N N . GLY A 1 99 ? 7.833 16.864 4.921 1.00 93.94 99 GLY A N 1
ATOM 756 C CA . GLY A 1 99 ? 7.772 18.061 5.754 1.00 93.94 99 GLY A CA 1
ATOM 757 C C . GLY A 1 99 ? 8.812 19.109 5.369 1.00 93.94 99 GLY A C 1
ATOM 758 O O . GLY A 1 99 ? 8.467 20.279 5.245 1.00 93.94 99 GLY A O 1
ATOM 759 N N . GLN A 1 100 ? 10.059 18.698 5.124 1.00 93.88 100 GLN A N 1
ATOM 760 C CA . GLN A 1 100 ? 11.131 19.606 4.700 1.00 93.88 100 GLN A CA 1
ATOM 761 C C . GLN A 1 100 ? 10.844 20.271 3.351 1.00 93.88 100 GLN A C 1
ATOM 763 O O . GLN A 1 100 ? 11.070 21.471 3.221 1.00 93.88 100 GLN A O 1
ATOM 768 N N . ILE A 1 101 ? 10.324 19.523 2.371 1.00 92.31 101 ILE A N 1
ATOM 769 C CA . ILE A 1 101 ? 9.939 20.064 1.052 1.00 92.31 101 ILE A CA 1
ATOM 770 C C . ILE A 1 101 ? 8.876 21.151 1.211 1.00 92.31 101 ILE A C 1
ATOM 772 O O . ILE A 1 101 ? 8.940 22.197 0.571 1.00 92.31 101 ILE A O 1
ATOM 776 N N . LEU A 1 102 ? 7.941 20.936 2.134 1.00 93.31 102 LEU A N 1
ATOM 777 C CA . LEU A 1 102 ? 6.920 21.907 2.503 1.00 93.31 102 LEU A CA 1
ATOM 778 C C . LEU A 1 102 ? 7.402 22.934 3.536 1.00 93.31 102 LEU A C 1
ATOM 780 O O . LEU A 1 102 ? 6.576 23.598 4.152 1.00 93.31 102 LEU A O 1
ATOM 784 N N . GLY A 1 103 ? 8.701 23.069 3.801 1.00 94.44 103 GLY A N 1
ATOM 785 C CA . GLY A 1 103 ? 9.232 24.051 4.754 1.00 94.44 103 GLY A CA 1
ATOM 786 C C . GLY A 1 103 ? 8.703 23.910 6.190 1.00 94.44 103 GLY A C 1
ATOM 787 O O . GLY A 1 103 ? 8.680 24.891 6.931 1.00 94.44 103 GLY A O 1
ATOM 788 N N . CYS A 1 104 ? 8.236 22.725 6.582 1.00 95.94 104 CYS A N 1
ATOM 789 C CA . CYS A 1 104 ? 7.813 22.424 7.943 1.00 95.94 104 CYS A CA 1
ATOM 790 C C . CYS A 1 104 ? 8.996 22.001 8.821 1.00 95.94 104 CYS A C 1
ATOM 792 O O . CYS A 1 104 ? 9.924 21.324 8.376 1.00 95.94 104 CYS A O 1
ATOM 794 N N . SER A 1 105 ? 8.938 22.366 10.105 1.00 94.56 105 SER A N 1
ATOM 795 C CA . SER A 1 105 ? 9.941 21.942 11.086 1.00 94.56 105 SER A CA 1
ATOM 796 C C . SER A 1 105 ? 9.885 20.428 11.303 1.00 94.56 105 SER A C 1
ATOM 798 O O . SER A 1 105 ? 8.818 19.866 11.535 1.00 94.56 105 SER A O 1
ATOM 800 N N . ILE A 1 106 ? 11.053 19.782 11.273 1.00 95.31 106 ILE A N 1
ATOM 801 C CA . ILE A 1 106 ? 11.225 18.337 11.501 1.00 95.31 106 ILE A CA 1
ATOM 802 C C . ILE A 1 106 ? 11.987 18.013 12.792 1.00 95.31 106 ILE A C 1
ATOM 804 O O . ILE A 1 106 ? 12.514 16.908 12.939 1.00 95.31 106 ILE A O 1
ATOM 808 N N . GLU A 1 107 ? 12.093 18.986 13.701 1.00 94.25 107 GLU A N 1
ATOM 809 C CA . GLU A 1 107 ? 12.770 18.823 14.996 1.00 94.25 107 GLU A CA 1
ATOM 810 C C . GLU A 1 107 ? 12.060 17.801 15.888 1.00 94.25 107 GLU A C 1
ATOM 812 O O . GLU A 1 107 ? 12.703 17.061 16.627 1.00 94.25 107 GLU A O 1
ATOM 817 N N . SER A 1 108 ? 10.731 17.738 15.800 1.00 96.19 108 SER A N 1
ATOM 818 C CA . SER A 1 108 ? 9.917 16.718 16.452 1.00 96.19 108 SER A CA 1
ATOM 819 C C . SER A 1 108 ? 8.743 16.322 15.563 1.00 96.19 108 SER A C 1
ATOM 821 O O . SER A 1 108 ? 8.288 17.105 14.723 1.00 96.19 108 SER A O 1
ATOM 823 N N . SER A 1 109 ? 8.230 15.107 15.757 1.00 94.25 109 SER A N 1
ATOM 824 C CA . SER A 1 109 ? 7.038 14.618 15.053 1.00 94.25 109 SER A CA 1
ATOM 825 C C . SER A 1 109 ? 5.815 15.491 15.329 1.00 94.25 109 SER A C 1
ATOM 827 O O . SER A 1 109 ? 5.070 15.788 14.402 1.00 94.25 109 SER A O 1
ATOM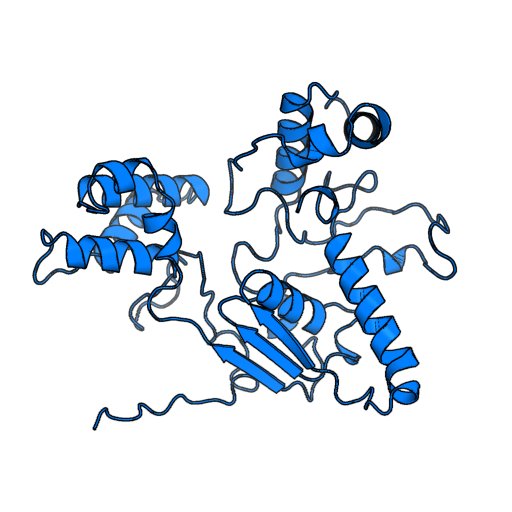 829 N N . TRP A 1 110 ? 5.661 16.002 16.555 1.00 94.62 110 TRP A N 1
ATOM 830 C CA . TRP A 1 110 ? 4.607 16.963 16.881 1.00 94.62 110 TRP A CA 1
ATOM 831 C C . TRP A 1 110 ? 4.722 18.265 16.074 1.00 94.62 110 TRP A C 1
ATOM 833 O O . TRP A 1 110 ? 3.742 18.677 15.459 1.00 94.62 110 TRP A O 1
ATOM 843 N N . LYS A 1 111 ? 5.908 18.900 16.017 1.00 96.38 111 LYS A N 1
ATOM 844 C CA . LYS A 1 111 ? 6.099 20.153 15.253 1.00 96.38 111 LYS A CA 1
ATOM 845 C C . LYS A 1 111 ? 5.821 19.944 13.766 1.00 96.38 111 LYS A C 1
ATOM 847 O O . LYS A 1 111 ? 5.173 20.786 13.143 1.00 96.38 111 LYS A O 1
ATOM 852 N N . LEU A 1 112 ? 6.264 18.807 13.229 1.00 96.44 112 LEU A N 1
ATOM 853 C CA . LEU A 1 112 ? 5.995 18.402 11.854 1.00 96.44 112 LEU A CA 1
ATOM 854 C C . LEU A 1 112 ? 4.490 18.280 11.602 1.00 96.44 112 LEU A C 1
ATOM 856 O O . LEU A 1 112 ? 3.959 18.955 10.724 1.00 96.44 112 LEU A O 1
ATOM 860 N N . VAL A 1 113 ? 3.793 17.459 12.391 1.00 94.56 113 VAL A N 1
ATOM 861 C CA . VAL A 1 113 ? 2.353 17.218 12.224 1.00 94.56 113 VAL A CA 1
ATOM 862 C C . VAL A 1 113 ? 1.554 18.503 12.436 1.00 94.56 113 VAL A C 1
ATOM 864 O O . VAL A 1 113 ? 0.649 18.789 11.655 1.00 94.56 113 VAL A O 1
ATOM 867 N N . ASN A 1 114 ? 1.908 19.321 13.431 1.00 94.94 114 ASN A N 1
ATOM 868 C CA . ASN A 1 114 ? 1.237 20.593 13.678 1.00 94.94 114 ASN A CA 1
ATOM 869 C C . ASN A 1 114 ? 1.401 21.561 12.498 1.00 94.94 114 ASN A C 1
ATOM 871 O O . ASN A 1 114 ? 0.420 22.150 12.051 1.00 94.94 114 ASN A O 1
ATOM 875 N N . CYS A 1 115 ? 2.612 21.675 11.945 1.00 95.69 115 CYS A N 1
ATOM 876 C CA . CYS A 1 115 ? 2.858 22.491 10.759 1.00 95.69 115 CYS A CA 1
ATOM 877 C C . CYS A 1 115 ? 2.066 21.995 9.544 1.00 95.69 115 CYS A C 1
ATOM 879 O O . CYS A 1 115 ? 1.431 22.794 8.864 1.00 95.69 115 CYS A O 1
ATOM 881 N N . LEU A 1 116 ? 2.038 20.683 9.298 1.00 93.75 116 LEU A N 1
ATOM 882 C CA . LEU A 1 116 ? 1.269 20.122 8.186 1.00 93.75 116 LEU A CA 1
ATOM 883 C C . LEU A 1 116 ? -0.242 20.332 8.360 1.00 93.75 116 LEU A C 1
ATOM 885 O O . LEU A 1 116 ? -0.933 20.570 7.377 1.00 93.75 116 LEU A O 1
ATOM 889 N N . LYS A 1 117 ? -0.760 20.266 9.593 1.00 91.44 117 LYS A N 1
ATOM 890 C CA . LYS A 1 117 ? -2.193 20.443 9.882 1.00 91.44 117 LYS A CA 1
ATOM 891 C C . LYS A 1 117 ? -2.644 21.904 9.870 1.00 91.44 117 LYS A C 1
ATOM 893 O O . LYS A 1 117 ? -3.742 22.178 9.400 1.00 91.44 117 LYS A O 1
ATOM 898 N N . GLN A 1 118 ? -1.849 22.813 10.436 1.00 92.19 118 GLN A N 1
ATOM 899 C CA . GLN A 1 118 ? -2.246 24.211 10.663 1.00 92.19 118 GLN A CA 1
ATOM 900 C C . GLN A 1 118 ? -1.571 25.196 9.706 1.00 92.19 118 GLN A C 1
ATOM 902 O O . GLN A 1 118 ? -2.142 26.234 9.390 1.00 92.19 118 GLN A O 1
ATOM 907 N N . GLY A 1 119 ? -0.349 24.894 9.271 1.00 91.06 119 GLY A N 1
ATOM 908 C CA . GLY A 1 119 ? 0.489 25.794 8.480 1.00 91.06 119 GLY A CA 1
ATOM 909 C C . GLY A 1 119 ? 0.443 25.551 6.973 1.00 91.06 119 GLY A C 1
ATOM 910 O O . GLY A 1 119 ? 1.054 26.318 6.236 1.00 91.06 119 GLY A O 1
ATOM 911 N N . ARG A 1 120 ? -0.243 24.499 6.505 1.00 92.50 120 ARG A N 1
ATOM 912 C CA . ARG A 1 120 ? -0.335 24.146 5.081 1.00 92.50 120 ARG A CA 1
ATOM 913 C C . ARG A 1 120 ? -1.773 23.915 4.652 1.00 92.50 120 ARG A C 1
ATOM 915 O O . ARG A 1 120 ? -2.562 23.279 5.350 1.00 92.50 120 ARG A O 1
ATOM 922 N N . SER A 1 121 ? -2.106 24.428 3.476 1.00 91.94 121 SER A N 1
ATOM 923 C CA . SER A 1 121 ? -3.411 24.230 2.860 1.00 91.94 121 SER A CA 1
ATOM 924 C C . SER A 1 121 ? -3.559 22.816 2.303 1.00 91.94 121 SER A C 1
ATOM 926 O O . SER A 1 121 ? -2.590 22.119 1.998 1.00 91.94 121 SER A O 1
ATOM 928 N N . PHE A 1 122 ? -4.808 22.402 2.093 1.00 86.38 122 PHE A N 1
ATOM 929 C CA . PHE A 1 122 ? -5.091 21.127 1.443 1.00 86.38 122 PHE A CA 1
ATOM 930 C C . PHE A 1 122 ? -4.416 20.996 0.073 1.00 86.38 122 PHE A C 1
ATOM 932 O O . PHE A 1 122 ? -3.908 19.925 -0.248 1.00 86.38 122 PHE A O 1
ATOM 939 N N . PHE A 1 123 ? -4.403 22.075 -0.709 1.00 88.69 123 PHE A N 1
ATOM 940 C CA . PHE A 1 123 ? -3.829 22.077 -2.049 1.00 88.69 123 PHE A CA 1
ATOM 941 C C . PHE A 1 123 ? -2.305 21.954 -2.017 1.00 88.69 123 PHE A C 1
ATOM 943 O O . PHE A 1 123 ? -1.761 21.167 -2.783 1.00 88.69 123 PHE A O 1
ATOM 950 N N . GLU A 1 124 ? -1.621 22.636 -1.091 1.00 89.69 124 GLU A N 1
ATOM 951 C CA . GLU A 1 124 ? -0.173 22.459 -0.896 1.00 89.69 124 GLU A CA 1
ATOM 952 C C . GLU A 1 124 ? 0.167 21.012 -0.525 1.00 89.69 124 GLU A C 1
ATOM 954 O O . GLU A 1 124 ? 1.092 20.428 -1.081 1.00 89.69 124 GLU A O 1
ATOM 959 N N . LEU A 1 125 ? -0.619 20.408 0.372 1.00 88.94 125 LEU A N 1
ATOM 960 C CA . LEU A 1 125 ? -0.430 19.016 0.779 1.00 88.94 125 LEU A CA 1
ATOM 961 C C . LEU A 1 125 ? -0.770 18.002 -0.327 1.00 88.94 125 LEU A C 1
ATOM 963 O O . LEU A 1 125 ? -0.316 16.865 -0.263 1.00 88.94 125 LEU A O 1
ATOM 967 N N . GLY A 1 126 ? -1.639 18.354 -1.273 1.00 85.25 126 GLY A N 1
ATOM 968 C CA . GLY A 1 126 ? -2.076 17.456 -2.345 1.00 85.25 126 GLY A CA 1
ATOM 969 C C . GLY A 1 126 ? -1.201 17.526 -3.593 1.00 85.25 126 GLY A C 1
ATOM 970 O O . GLY A 1 126 ? -1.003 16.505 -4.245 1.00 85.25 126 GLY A O 1
ATOM 971 N N . ASN A 1 127 ? -0.680 18.714 -3.903 1.00 86.06 127 ASN A N 1
ATOM 972 C CA . ASN A 1 127 ? 0.017 18.997 -5.159 1.00 86.06 127 ASN A CA 1
ATOM 973 C C . ASN A 1 127 ? 1.544 18.964 -5.040 1.00 86.06 127 ASN A C 1
ATOM 975 O O . ASN A 1 127 ? 2.227 19.114 -6.049 1.00 86.06 127 ASN A O 1
ATOM 979 N N . ALA A 1 128 ? 2.099 18.802 -3.837 1.00 84.88 128 ALA A N 1
ATOM 980 C CA . ALA A 1 128 ? 3.539 18.677 -3.681 1.00 84.88 128 ALA A CA 1
ATOM 981 C C . ALA A 1 128 ? 4.039 17.384 -4.339 1.00 84.88 128 ALA A C 1
ATOM 983 O O . ALA A 1 128 ? 3.696 16.276 -3.921 1.00 84.88 128 ALA A O 1
ATOM 984 N N . GLU A 1 129 ? 4.873 17.534 -5.367 1.00 80.50 129 GLU A N 1
ATOM 985 C CA . GLU A 1 129 ? 5.533 16.406 -6.010 1.00 80.50 129 GLU A CA 1
ATOM 986 C C . GLU A 1 129 ? 6.502 15.745 -5.030 1.00 80.50 129 GLU A C 1
ATOM 988 O O . GLU A 1 129 ? 7.434 16.366 -4.515 1.00 80.50 129 GLU A O 1
ATOM 993 N N . PHE A 1 130 ? 6.281 14.460 -4.764 1.00 86.56 130 PHE A N 1
ATOM 994 C CA . PHE A 1 130 ? 7.112 13.698 -3.847 1.00 86.56 130 PHE A CA 1
ATOM 995 C C . PHE A 1 130 ? 7.363 12.293 -4.380 1.00 86.56 130 PHE A C 1
ATOM 997 O O . PHE A 1 130 ? 6.444 11.484 -4.505 1.00 86.56 130 PHE A O 1
ATOM 1004 N N . GLN A 1 131 ? 8.631 12.001 -4.661 1.00 82.12 131 GLN A N 1
ATOM 1005 C CA . GLN A 1 131 ? 9.081 10.679 -5.076 1.00 82.12 131 GLN A CA 1
ATOM 1006 C C . GLN A 1 131 ? 9.768 9.980 -3.897 1.00 82.12 131 GLN A C 1
ATOM 1008 O O . GLN A 1 131 ? 10.731 10.525 -3.347 1.00 82.12 131 GLN A O 1
ATOM 1013 N N . PRO A 1 132 ? 9.309 8.785 -3.485 1.00 78.88 132 PRO A N 1
ATOM 1014 C CA . PRO A 1 132 ? 9.930 8.073 -2.381 1.00 78.88 132 PRO A CA 1
ATOM 1015 C C . PRO A 1 132 ? 11.342 7.612 -2.750 1.00 78.88 132 PRO A C 1
ATOM 1017 O O . PRO A 1 132 ? 11.586 7.080 -3.832 1.00 78.88 132 PRO A O 1
ATOM 1020 N N . GLN A 1 133 ? 12.273 7.759 -1.807 1.00 78.12 133 GLN A N 1
ATOM 1021 C CA . GLN A 1 133 ? 13.633 7.228 -1.950 1.00 78.12 133 GLN A CA 1
ATOM 1022 C C . GLN A 1 133 ? 13.673 5.698 -1.794 1.00 78.12 133 GLN A C 1
ATOM 1024 O O . GLN A 1 133 ? 14.517 5.038 -2.394 1.00 78.12 133 GLN A O 1
ATOM 1029 N N . VAL A 1 134 ? 12.752 5.134 -1.001 1.00 80.25 134 VAL A N 1
ATOM 1030 C CA . VAL A 1 134 ? 12.672 3.701 -0.684 1.00 80.25 134 VAL A CA 1
ATOM 1031 C C . VAL A 1 134 ? 11.250 3.189 -0.903 1.00 80.25 134 VAL A C 1
ATOM 1033 O O . VAL A 1 134 ? 10.283 3.768 -0.402 1.00 80.25 134 VAL A O 1
ATOM 1036 N N . GLY A 1 135 ? 11.143 2.052 -1.594 1.00 77.12 135 GLY A N 1
ATOM 1037 C CA . GLY A 1 135 ? 9.879 1.404 -1.948 1.00 77.12 135 GLY A CA 1
ATOM 1038 C C . GLY A 1 135 ? 9.103 2.099 -3.072 1.00 77.12 135 GLY A C 1
ATOM 1039 O O . GLY A 1 135 ? 9.583 3.049 -3.689 1.00 77.12 135 GLY A O 1
ATOM 1040 N N . LEU A 1 136 ? 7.918 1.567 -3.383 1.00 78.38 136 LEU A N 1
ATOM 1041 C CA . LEU A 1 136 ? 7.106 2.019 -4.518 1.00 78.38 136 LEU A CA 1
ATOM 1042 C C . LEU A 1 136 ? 6.286 3.272 -4.200 1.00 78.38 136 LEU A C 1
ATOM 1044 O O . LEU A 1 136 ? 6.354 4.254 -4.933 1.00 78.38 136 LEU A O 1
ATOM 1048 N N . PHE A 1 137 ? 5.535 3.235 -3.100 1.00 85.94 137 PHE A N 1
ATOM 1049 C CA . PHE A 1 137 ? 4.692 4.340 -2.662 1.00 85.94 137 PHE A CA 1
ATOM 1050 C C . PHE A 1 137 ? 5.302 5.051 -1.448 1.00 85.94 137 PHE A C 1
ATOM 1052 O O . PHE A 1 137 ? 5.897 4.390 -0.586 1.00 85.94 137 PHE A O 1
ATOM 1059 N N . PRO A 1 138 ? 5.151 6.386 -1.361 1.00 88.62 138 PRO A N 1
ATOM 1060 C CA . PRO A 1 138 ? 5.641 7.154 -0.223 1.00 88.62 138 PRO A CA 1
ATOM 1061 C C . PRO A 1 138 ? 4.833 6.886 1.048 1.00 88.62 138 PRO A C 1
ATOM 1063 O O . PRO A 1 138 ? 5.410 6.714 2.117 1.00 88.62 138 PRO A O 1
ATOM 1066 N N . TRP A 1 139 ? 3.511 6.772 0.922 1.00 91.25 139 TRP A N 1
ATOM 1067 C CA . TRP A 1 139 ? 2.622 6.414 2.023 1.00 91.25 139 TRP A CA 1
ATOM 1068 C C . TRP A 1 139 ? 1.695 5.277 1.616 1.00 91.25 139 TRP A C 1
ATOM 1070 O O . TRP A 1 139 ? 1.234 5.217 0.477 1.00 91.25 139 TRP A O 1
ATOM 1080 N N . GLY A 1 140 ? 1.401 4.419 2.582 1.00 93.38 140 GLY A N 1
ATOM 1081 C CA . GLY A 1 140 ? 0.481 3.293 2.494 1.00 93.38 140 GLY A CA 1
ATOM 1082 C C . GLY A 1 140 ? 0.214 2.752 3.900 1.00 93.38 140 GLY A C 1
ATOM 1083 O O . GLY A 1 140 ? 0.633 3.387 4.875 1.00 93.38 140 GLY A O 1
ATOM 1084 N N . PRO A 1 141 ? -0.470 1.607 4.028 1.00 95.62 141 PRO A N 1
ATOM 1085 C CA . PRO A 1 141 ? -0.637 0.948 5.315 1.00 95.62 141 PRO A CA 1
ATOM 1086 C C . PRO A 1 141 ? 0.716 0.734 6.007 1.00 95.62 141 PRO A C 1
ATOM 1088 O O . PRO A 1 141 ? 1.693 0.346 5.363 1.00 95.62 141 PRO A O 1
ATOM 1091 N N . VAL A 1 142 ? 0.779 0.988 7.309 1.00 95.00 142 VAL A N 1
ATOM 1092 C CA . VAL A 1 142 ? 1.966 0.779 8.151 1.00 95.00 142 VAL A CA 1
ATOM 1093 C C . VAL A 1 142 ? 1.682 -0.323 9.163 1.00 95.00 142 VAL A C 1
ATOM 1095 O O . VAL A 1 142 ? 0.544 -0.485 9.600 1.00 95.00 142 VAL A O 1
ATOM 1098 N N . LEU A 1 143 ? 2.699 -1.097 9.535 1.00 94.69 143 LEU A N 1
ATOM 1099 C CA . LEU A 1 143 ? 2.575 -1.992 10.684 1.00 94.69 143 LEU A CA 1
ATOM 1100 C C . LEU A 1 143 ? 2.486 -1.141 11.956 1.00 94.69 143 LEU A C 1
ATOM 1102 O O . LEU A 1 143 ? 3.321 -0.250 12.148 1.00 94.69 143 LEU A O 1
ATOM 1106 N N . ASP A 1 144 ? 1.497 -1.397 12.812 1.00 89.62 144 ASP A N 1
ATOM 1107 C CA . ASP A 1 144 ? 1.333 -0.580 14.007 1.00 89.62 144 ASP A CA 1
ATOM 1108 C C . ASP A 1 144 ? 2.515 -0.767 14.960 1.00 89.62 144 ASP A C 1
ATOM 1110 O O . ASP A 1 144 ? 2.982 -1.874 15.237 1.00 89.62 144 ASP A O 1
ATOM 1114 N N . GLY A 1 145 ? 3.008 0.358 15.469 1.00 80.50 145 GLY A N 1
ATOM 1115 C CA . GLY A 1 145 ? 4.011 0.375 16.521 1.00 80.50 145 GLY A CA 1
ATOM 1116 C C . GLY A 1 145 ? 3.373 0.253 17.901 1.00 80.50 145 GLY A C 1
ATOM 1117 O O . GLY A 1 145 ? 2.202 0.563 18.101 1.00 80.50 145 GLY A O 1
ATOM 1118 N N . ASN A 1 146 ? 4.184 -0.125 18.887 1.00 76.06 146 ASN A N 1
ATOM 1119 C CA . ASN A 1 146 ? 3.780 -0.061 20.285 1.00 76.06 146 ASN A CA 1
ATOM 1120 C C . ASN A 1 146 ? 3.924 1.384 20.794 1.00 76.06 146 ASN A C 1
ATOM 1122 O O . ASN A 1 146 ? 4.975 1.770 21.312 1.00 76.06 146 ASN A O 1
ATOM 1126 N N . PHE A 1 147 ? 2.904 2.208 20.565 1.00 73.25 147 PHE A N 1
ATOM 1127 C CA . PHE A 1 147 ? 2.809 3.561 21.107 1.00 73.25 147 PHE A CA 1
ATOM 1128 C C . PHE A 1 147 ? 1.458 3.752 21.793 1.00 73.25 147 PHE A C 1
ATOM 1130 O O . PHE A 1 147 ? 0.430 3.278 21.318 1.00 73.25 147 PHE A O 1
ATOM 1137 N N . SER A 1 148 ? 1.459 4.470 22.914 1.00 65.69 148 SER A N 1
ATOM 1138 C CA . SER A 1 148 ? 0.221 4.855 23.580 1.00 65.69 148 SER A CA 1
ATOM 1139 C C . SER A 1 148 ? -0.438 5.981 22.793 1.00 65.69 148 SER A C 1
ATOM 1141 O O . SER A 1 148 ? 0.114 7.078 22.707 1.00 65.69 148 SER A O 1
ATOM 1143 N N . VAL A 1 149 ? -1.600 5.713 22.206 1.00 66.19 149 VAL A N 1
ATOM 1144 C CA . VAL A 1 149 ? -2.481 6.767 21.700 1.00 66.19 149 VAL A CA 1
ATOM 1145 C C . VAL A 1 149 ? -3.226 7.338 22.913 1.00 66.19 149 VAL A C 1
ATOM 1147 O O . VAL A 1 149 ? -3.678 6.550 23.742 1.00 66.19 149 VAL A O 1
ATOM 1150 N N . PRO A 1 150 ? -3.306 8.667 23.091 1.00 57.03 150 PRO A N 1
ATOM 1151 C CA . PRO A 1 150 ? -4.086 9.248 24.177 1.00 57.03 150 PRO A CA 1
ATOM 1152 C C . PRO A 1 150 ? -5.518 8.711 24.157 1.00 57.03 150 PRO A C 1
ATOM 1154 O O . PRO A 1 150 ? -6.093 8.529 23.083 1.00 57.03 150 PRO A O 1
ATOM 1157 N N . ASP A 1 151 ? -6.084 8.471 25.339 1.00 56.50 151 ASP A N 1
ATOM 1158 C CA . ASP A 1 151 ? -7.467 8.025 25.521 1.00 56.50 151 ASP A CA 1
ATOM 1159 C C . ASP A 1 151 ? -8.408 9.218 25.268 1.00 56.50 151 ASP A C 1
ATOM 1161 O O . ASP A 1 151 ? -9.032 9.778 26.166 1.00 56.50 151 ASP A O 1
ATOM 1165 N N . GLU A 1 152 ? -8.411 9.716 24.034 1.00 54.22 152 GLU A N 1
ATOM 1166 C CA . GLU A 1 152 ? -9.230 10.844 23.621 1.00 54.22 152 GLU A CA 1
ATOM 1167 C C . GLU A 1 152 ? -10.414 10.330 22.799 1.00 54.22 152 GLU A C 1
ATOM 1169 O O . GLU A 1 152 ? -10.263 9.611 21.809 1.00 54.22 152 GLU A O 1
ATOM 1174 N N . HIS A 1 153 ? -11.619 10.730 23.204 1.00 54.53 153 HIS A N 1
ATOM 1175 C CA . HIS A 1 153 ? -12.885 10.386 22.554 1.00 54.53 153 HIS A CA 1
ATOM 1176 C C . HIS A 1 153 ? -13.075 11.200 21.262 1.00 54.53 153 HIS A C 1
ATOM 1178 O O . HIS A 1 153 ? -14.023 11.972 21.134 1.00 54.53 153 HIS A O 1
ATOM 1184 N N . TRP A 1 154 ? -12.150 11.089 20.303 1.00 52.53 154 TRP A N 1
ATOM 1185 C CA . TRP A 1 154 ? -12.255 11.792 19.011 1.00 52.53 154 TRP A CA 1
ATOM 1186 C C . TRP A 1 154 ? -13.489 11.344 18.227 1.00 52.53 154 TRP A C 1
ATOM 1188 O O . TRP A 1 154 ? -14.044 12.123 17.458 1.00 52.53 154 TRP A O 1
ATOM 1198 N N . TYR A 1 155 ? -13.908 10.097 18.446 1.00 56.53 155 TYR A N 1
ATOM 1199 C CA . TYR A 1 155 ? -15.163 9.532 17.981 1.00 56.53 155 TYR A CA 1
ATOM 1200 C C . TYR A 1 155 ? -15.878 8.855 19.147 1.00 56.53 155 TYR A C 1
ATOM 1202 O O . TYR A 1 155 ? -15.260 8.159 19.955 1.00 56.53 155 TYR A O 1
ATOM 1210 N N . GLU A 1 156 ? -17.189 9.063 19.234 1.00 59.88 156 GLU A N 1
ATOM 1211 C CA . GLU A 1 156 ? -18.025 8.462 20.267 1.00 59.88 156 GLU A CA 1
ATOM 1212 C C . GLU A 1 156 ? -17.932 6.927 20.201 1.00 59.88 156 GLU A C 1
ATOM 1214 O O . GLU A 1 156 ? -18.135 6.318 19.150 1.00 59.88 156 GLU A O 1
ATOM 1219 N N . GLY A 1 157 ? -17.571 6.303 21.325 1.00 64.81 157 GLY A N 1
ATOM 1220 C CA . GLY A 1 157 ? -17.437 4.848 21.443 1.00 64.81 157 GLY A CA 1
ATOM 1221 C C . GLY A 1 157 ? -16.102 4.251 20.980 1.00 64.81 157 GLY A C 1
ATOM 1222 O O . GLY A 1 157 ? -15.936 3.041 21.113 1.00 64.81 157 GLY A O 1
ATOM 1223 N N . TRP A 1 158 ? -15.153 5.052 20.479 1.00 66.94 158 TRP A N 1
ATOM 1224 C CA . TRP A 1 158 ? -13.795 4.584 20.171 1.00 66.94 158 TRP A CA 1
ATOM 1225 C C . TRP A 1 158 ? -12.901 4.596 21.412 1.00 66.94 158 TRP A C 1
ATOM 1227 O O . TRP A 1 158 ? -12.810 5.599 22.118 1.00 66.94 158 TRP A O 1
ATOM 1237 N N . GLN A 1 159 ? -12.209 3.486 21.643 1.00 71.25 159 GLN A N 1
ATOM 1238 C CA . GLN A 1 159 ? -11.184 3.328 22.671 1.00 71.25 159 GLN A CA 1
ATOM 1239 C C . GLN A 1 159 ? -9.785 3.367 22.052 1.00 71.25 159 GLN A C 1
ATOM 1241 O O . GLN A 1 159 ? -9.610 3.206 20.843 1.00 71.25 159 GLN A O 1
ATOM 1246 N N . GLN A 1 160 ? -8.756 3.504 22.889 1.00 69.88 160 GLN A N 1
ATOM 1247 C CA . GLN A 1 160 ? -7.357 3.479 22.456 1.00 69.88 160 GLN A CA 1
ATOM 1248 C C . GLN A 1 160 ? -7.013 2.287 21.533 1.00 69.88 160 GLN A C 1
ATOM 1250 O O . GLN A 1 160 ? -6.287 2.453 20.555 1.00 69.88 160 GLN A O 1
ATOM 1255 N N . ILE A 1 161 ? -7.563 1.096 21.800 1.00 74.12 161 ILE A N 1
ATOM 1256 C CA . ILE A 1 161 ? -7.321 -0.108 20.986 1.00 74.12 161 ILE A CA 1
ATOM 1257 C C . ILE A 1 161 ? -7.871 0.005 19.557 1.00 74.12 161 ILE A C 1
ATOM 1259 O O . ILE A 1 161 ? -7.355 -0.634 18.643 1.00 74.12 161 ILE A O 1
ATOM 1263 N N . ASP A 1 162 ? -8.890 0.837 19.343 1.00 75.81 162 ASP A N 1
ATOM 1264 C CA . ASP A 1 162 ? -9.566 0.967 18.054 1.00 75.81 162 ASP A CA 1
ATOM 1265 C C . ASP A 1 162 ? -8.722 1.712 17.011 1.00 75.81 162 ASP A C 1
ATOM 1267 O O . ASP A 1 162 ? -8.985 1.580 15.814 1.00 75.81 162 ASP A O 1
ATOM 1271 N N . TRP A 1 163 ? -7.682 2.424 17.461 1.00 76.88 163 TRP A N 1
ATOM 1272 C CA . TRP A 1 163 ? -6.692 3.110 16.625 1.00 76.88 163 TRP A CA 1
ATOM 1273 C C . TRP A 1 163 ? -5.624 2.186 16.040 1.00 76.88 163 TRP A C 1
ATOM 1275 O O . TRP A 1 163 ? -4.888 2.603 15.146 1.00 76.88 163 TRP A O 1
ATOM 1285 N N . HIS A 1 164 ? -5.549 0.943 16.515 1.00 85.94 164 HIS A N 1
ATOM 1286 C CA . HIS A 1 164 ? -4.665 -0.069 15.958 1.00 85.94 164 HIS A CA 1
ATOM 1287 C C . HIS A 1 164 ? -5.397 -0.856 14.863 1.00 85.94 164 HIS A C 1
ATOM 1289 O O . HIS A 1 164 ? -6.442 -1.473 15.086 1.00 85.94 164 HIS A O 1
ATOM 1295 N N . PHE A 1 165 ? -4.840 -0.823 13.657 1.00 92.31 165 PHE A N 1
ATOM 1296 C CA . PHE A 1 165 ? -5.316 -1.562 12.501 1.00 92.31 165 PHE A CA 1
ATOM 1297 C C . PHE A 1 165 ? -4.696 -2.966 12.400 1.00 92.31 165 PHE A C 1
ATOM 1299 O O . PHE A 1 165 ? -5.425 -3.944 12.208 1.00 92.31 165 PHE A O 1
ATOM 1306 N N . LEU A 1 166 ? -3.368 -3.081 12.507 1.00 92.69 166 LEU A N 1
ATOM 1307 C CA . LEU A 1 166 ? -2.637 -4.322 12.250 1.00 92.69 166 LEU A CA 1
ATOM 1308 C C . LEU A 1 166 ? -1.390 -4.445 13.136 1.00 92.69 166 LEU A C 1
ATOM 1310 O O . LEU A 1 166 ? -0.455 -3.654 13.030 1.00 92.69 166 LEU A O 1
ATOM 1314 N N . ASP A 1 167 ? -1.353 -5.494 13.957 1.00 89.81 167 ASP A N 1
ATOM 1315 C CA . ASP A 1 167 ? -0.305 -5.750 14.955 1.00 89.81 167 ASP A CA 1
ATOM 1316 C C . ASP A 1 167 ? 0.833 -6.664 14.453 1.00 89.81 167 ASP A C 1
ATOM 1318 O O . ASP A 1 167 ? 1.922 -6.685 15.024 1.00 89.81 167 ASP A O 1
ATOM 1322 N N . HIS A 1 168 ? 0.601 -7.412 13.371 1.00 93.19 168 HIS A N 1
ATOM 1323 C CA . HIS A 1 168 ? 1.570 -8.308 12.738 1.00 93.19 168 HIS A CA 1
ATOM 1324 C C . HIS A 1 168 ? 1.523 -8.184 11.214 1.00 93.19 168 HIS A C 1
ATOM 1326 O O . HIS A 1 168 ? 0.555 -7.700 10.637 1.00 93.19 168 HIS A O 1
ATOM 1332 N N . THR A 1 169 ? 2.554 -8.670 10.523 1.00 92.06 169 THR A N 1
ATOM 1333 C CA . THR A 1 169 ? 2.550 -8.681 9.055 1.00 92.06 169 THR A CA 1
ATOM 1334 C C . THR A 1 169 ? 1.422 -9.557 8.503 1.00 92.06 169 THR A C 1
ATOM 1336 O O . THR A 1 169 ? 1.042 -10.571 9.098 1.00 92.06 169 THR A O 1
ATOM 1339 N N . ALA A 1 170 ? 0.918 -9.206 7.317 1.00 88.94 170 ALA A N 1
ATOM 1340 C CA . ALA A 1 170 ? -0.098 -10.003 6.632 1.00 88.94 170 ALA A CA 1
ATOM 1341 C C . ALA A 1 170 ? 0.363 -11.457 6.411 1.00 88.94 170 ALA A C 1
ATOM 1343 O O . ALA A 1 170 ? -0.409 -12.385 6.634 1.00 88.94 170 ALA A O 1
ATOM 1344 N N . GLU A 1 171 ? 1.640 -11.670 6.068 1.00 86.56 171 GLU A N 1
ATOM 1345 C CA . GLU A 1 171 ? 2.240 -13.005 5.926 1.00 86.56 171 GLU A CA 1
ATOM 1346 C C . GLU A 1 171 ? 2.112 -13.828 7.214 1.00 86.56 171 GLU A C 1
ATOM 1348 O O . GLU A 1 171 ? 1.669 -14.979 7.179 1.00 86.56 171 GLU A O 1
ATOM 1353 N N . TYR A 1 172 ? 2.448 -13.235 8.364 1.00 90.69 172 TYR A N 1
ATOM 1354 C CA . TYR A 1 172 ? 2.331 -13.904 9.655 1.00 90.69 172 TYR A CA 1
ATOM 1355 C C . TYR A 1 172 ? 0.877 -14.276 9.960 1.00 90.69 172 TYR A C 1
ATOM 1357 O O . TYR A 1 172 ? 0.597 -15.416 10.341 1.00 90.69 172 TYR A O 1
ATOM 1365 N N . LEU A 1 173 ? -0.057 -13.342 9.774 1.00 92.25 173 LEU A N 1
ATOM 1366 C CA . LEU A 1 173 ? -1.473 -13.562 10.074 1.00 92.25 173 LEU A CA 1
ATOM 1367 C C . LEU A 1 173 ? -2.085 -14.641 9.172 1.00 92.25 173 LEU A C 1
ATOM 1369 O O . LEU A 1 173 ? -2.784 -15.530 9.667 1.00 92.25 173 LEU A O 1
ATOM 1373 N N . VAL A 1 174 ? -1.764 -14.626 7.876 1.00 88.06 174 VAL A N 1
ATOM 1374 C CA . VAL A 1 174 ? -2.210 -15.644 6.915 1.00 88.06 174 VAL A CA 1
ATOM 1375 C C . VAL A 1 174 ? -1.631 -17.018 7.262 1.00 88.06 174 VAL A C 1
ATOM 1377 O O . VAL A 1 174 ? -2.390 -17.984 7.383 1.00 88.06 174 VAL A O 1
ATOM 1380 N N . ARG A 1 175 ? -0.317 -17.126 7.506 1.00 87.31 175 ARG A N 1
ATOM 1381 C CA . ARG A 1 175 ? 0.329 -18.406 7.864 1.00 87.31 175 ARG A CA 1
ATOM 1382 C C . ARG A 1 175 ? -0.220 -19.002 9.160 1.00 87.31 175 ARG A C 1
ATOM 1384 O O . ARG A 1 175 ? -0.385 -20.216 9.257 1.00 87.31 175 ARG A O 1
ATOM 1391 N N . ASN A 1 176 ? -0.576 -18.154 10.123 1.00 92.00 176 ASN A N 1
ATOM 1392 C CA . ASN A 1 176 ? -1.176 -18.563 11.395 1.00 92.00 176 ASN A CA 1
ATOM 1393 C C . ASN A 1 176 ? -2.711 -18.673 11.355 1.00 92.00 176 ASN A C 1
ATOM 1395 O O . ASN A 1 176 ? -3.342 -18.802 12.408 1.00 92.00 176 ASN A O 1
ATOM 1399 N N . LYS A 1 177 ? -3.320 -18.634 10.161 1.00 91.44 177 LYS A N 1
ATOM 1400 C CA . LYS A 1 177 ? -4.769 -18.785 9.951 1.00 91.44 177 LYS A CA 1
ATOM 1401 C C . LYS A 1 177 ? -5.609 -17.794 10.770 1.00 91.44 177 LYS A C 1
ATOM 1403 O O . LYS A 1 177 ? -6.651 -18.151 11.319 1.00 91.44 177 LYS A O 1
ATOM 1408 N N . LYS A 1 178 ? -5.140 -16.547 10.889 1.00 94.62 178 LYS A N 1
ATOM 1409 C CA . LYS A 1 178 ? -5.818 -15.443 11.590 1.00 94.62 178 LYS A CA 1
ATOM 1410 C C . LYS A 1 178 ? -6.767 -14.692 10.649 1.00 94.62 178 LYS A C 1
ATOM 1412 O O . LYS A 1 178 ? -6.620 -13.498 10.431 1.00 94.62 178 LYS A O 1
ATOM 1417 N N . PHE A 1 179 ? -7.738 -15.412 10.102 1.00 93.81 179 PHE A N 1
ATOM 1418 C CA . PHE A 1 179 ? -8.805 -14.899 9.239 1.00 93.81 179 PHE A CA 1
ATOM 1419 C C . PHE A 1 179 ? -10.071 -15.754 9.417 1.00 93.81 179 PHE A C 1
ATOM 1421 O O . PHE A 1 179 ? -10.013 -16.809 10.059 1.00 93.81 179 PHE A O 1
ATOM 1428 N N . ASN A 1 180 ? -11.210 -15.323 8.865 1.00 93.94 180 ASN A N 1
ATOM 1429 C CA . ASN A 1 180 ? -12.450 -16.103 8.910 1.00 93.94 180 ASN A CA 1
ATOM 1430 C C . ASN A 1 180 ? -12.238 -17.529 8.358 1.00 93.94 180 ASN A C 1
ATOM 1432 O O . ASN A 1 180 ? -11.817 -17.709 7.220 1.00 93.94 180 ASN A O 1
ATOM 1436 N N . ARG A 1 181 ? -12.567 -18.574 9.128 1.00 90.19 181 ARG A N 1
ATOM 1437 C CA . ARG A 1 181 ? -12.355 -19.971 8.695 1.00 90.19 181 ARG A CA 1
ATOM 1438 C C . ARG A 1 181 ? -13.145 -20.362 7.442 1.00 90.19 181 ARG A C 1
ATOM 1440 O O . ARG A 1 181 ? -12.716 -21.271 6.739 1.00 90.19 181 ARG A O 1
ATOM 1447 N N . GLY A 1 182 ? -14.284 -19.715 7.192 1.00 90.44 182 GLY A N 1
ATOM 1448 C CA . GLY A 1 182 ? -15.125 -19.932 6.011 1.00 90.44 182 GLY A CA 1
ATOM 1449 C C . GLY A 1 182 ? -14.799 -19.005 4.838 1.00 90.44 182 GLY A C 1
ATOM 1450 O O . GLY A 1 182 ? -15.586 -18.926 3.896 1.00 90.44 182 GLY A O 1
ATOM 1451 N N . LEU A 1 183 ? -13.686 -18.271 4.906 1.00 94.31 183 LEU A N 1
ATOM 1452 C CA . LEU A 1 183 ? -13.309 -17.293 3.897 1.00 94.31 183 LEU A CA 1
ATOM 1453 C C . LEU A 1 183 ? -13.148 -17.941 2.513 1.00 94.31 183 LEU A C 1
ATOM 1455 O O . LEU A 1 183 ? -12.394 -18.900 2.354 1.00 94.31 183 LEU A O 1
ATOM 1459 N N . SER A 1 184 ? -13.793 -17.363 1.499 1.00 95.06 184 SER A N 1
ATOM 1460 C CA . SER A 1 184 ? -13.513 -17.677 0.089 1.00 95.06 184 SER A CA 1
ATOM 1461 C C . SER A 1 184 ? -12.637 -16.594 -0.537 1.00 95.06 184 SER A C 1
ATOM 1463 O O . SER A 1 184 ? -12.924 -15.405 -0.390 1.00 95.06 184 SER A O 1
ATOM 1465 N N . TYR A 1 185 ? -11.591 -16.985 -1.260 1.00 90.81 185 TYR A N 1
ATOM 1466 C CA . TYR A 1 185 ? -10.653 -16.045 -1.865 1.00 90.81 185 TYR A CA 1
ATOM 1467 C C . TYR A 1 185 ? -10.537 -16.301 -3.369 1.00 90.81 185 TYR A C 1
ATOM 1469 O O . TYR A 1 185 ? -10.223 -17.403 -3.813 1.00 90.81 185 TYR A O 1
ATOM 1477 N N . MET A 1 186 ? -10.795 -15.270 -4.164 1.00 91.06 186 MET A N 1
ATOM 1478 C CA . MET A 1 186 ? -10.573 -15.263 -5.605 1.00 91.06 186 MET A CA 1
ATOM 1479 C C . MET A 1 186 ? -9.512 -14.215 -5.914 1.00 91.06 186 MET A C 1
ATOM 1481 O O . MET A 1 186 ? -9.566 -13.100 -5.401 1.00 91.06 186 MET A O 1
ATOM 1485 N N . SER A 1 187 ? -8.549 -14.553 -6.763 1.00 87.56 187 SER A N 1
ATOM 1486 C CA . SER A 1 187 ? -7.553 -13.591 -7.221 1.00 87.56 187 SER A CA 1
ATOM 1487 C C . SER A 1 187 ? -7.152 -13.858 -8.659 1.00 87.56 187 SER A C 1
ATOM 1489 O O . SER A 1 187 ? -7.284 -14.975 -9.155 1.00 87.56 187 SER A O 1
ATOM 1491 N N . GLY A 1 188 ? -6.677 -12.816 -9.330 1.00 79.44 188 GLY A N 1
ATOM 1492 C CA . GLY A 1 188 ? -6.192 -12.882 -10.698 1.00 79.44 188 GLY A CA 1
ATOM 1493 C C . GLY A 1 188 ? -5.206 -11.758 -10.974 1.00 79.44 188 GLY A C 1
ATOM 1494 O O . GLY A 1 188 ? -5.210 -10.738 -10.287 1.00 79.44 188 GLY A O 1
ATOM 1495 N N . VAL A 1 189 ? -4.368 -11.970 -11.982 1.00 80.62 189 VAL A N 1
ATOM 1496 C CA . VAL A 1 189 ? -3.417 -10.986 -12.505 1.00 80.62 189 VAL A CA 1
ATOM 1497 C C . VAL A 1 189 ? -3.545 -10.918 -14.023 1.00 80.62 189 VAL A C 1
ATOM 1499 O O . VAL A 1 189 ? -3.997 -11.872 -14.660 1.00 80.62 189 VAL A O 1
ATOM 1502 N N . THR A 1 190 ? -3.129 -9.808 -14.616 1.00 79.62 190 THR A N 1
ATOM 1503 C CA . THR A 1 190 ? -3.089 -9.615 -16.066 1.00 79.62 190 THR A CA 1
ATOM 1504 C C . THR A 1 190 ? -1.766 -10.107 -16.670 1.00 79.62 190 THR A C 1
ATOM 1506 O O . THR A 1 190 ? -0.781 -10.411 -15.984 1.00 79.62 190 THR A O 1
ATOM 1509 N N . THR A 1 191 ? -1.724 -10.261 -17.994 1.00 78.50 191 THR A N 1
ATOM 1510 C CA . THR A 1 191 ? -0.513 -10.711 -18.696 1.00 78.50 191 THR A CA 1
ATOM 1511 C C . THR A 1 191 ? 0.591 -9.657 -18.683 1.00 78.50 191 THR A C 1
ATOM 1513 O O . THR A 1 191 ? 1.755 -10.044 -18.673 1.00 78.50 191 THR A O 1
ATOM 1516 N N . GLN A 1 192 ? 0.262 -8.364 -18.607 1.00 79.81 192 GLN A N 1
ATOM 1517 C CA . GLN A 1 192 ? 1.226 -7.261 -18.672 1.00 79.81 192 GLN A CA 1
ATOM 1518 C C . GLN A 1 192 ? 0.979 -6.197 -17.587 1.00 79.81 192 GLN A C 1
ATOM 1520 O O . GLN A 1 192 ? 0.863 -5.014 -17.888 1.00 79.81 192 GLN A O 1
ATOM 1525 N N . GLU A 1 193 ? 0.920 -6.605 -16.317 1.00 76.00 193 GLU A N 1
ATOM 1526 C CA . GLU A 1 193 ? 0.549 -5.723 -15.190 1.00 76.00 193 GLU A CA 1
ATOM 1527 C C . GLU A 1 193 ? 1.387 -4.443 -15.064 1.00 76.00 193 GLU A C 1
ATOM 1529 O O . GLU A 1 193 ? 0.924 -3.419 -14.572 1.00 76.00 193 GLU A O 1
ATOM 1534 N N . ALA A 1 194 ? 2.640 -4.491 -15.511 1.00 80.25 194 ALA A N 1
ATOM 1535 C CA . ALA A 1 194 ? 3.576 -3.383 -15.395 1.00 80.25 194 ALA A CA 1
ATOM 1536 C C . ALA A 1 194 ? 3.783 -2.602 -16.704 1.00 80.25 194 ALA A C 1
ATOM 1538 O O . ALA A 1 194 ? 4.689 -1.768 -16.775 1.00 80.25 194 ALA A O 1
ATOM 1539 N N . SER A 1 195 ? 2.969 -2.840 -17.739 1.00 82.94 195 SER A N 1
ATOM 1540 C CA . SER A 1 195 ? 3.078 -2.130 -19.026 1.00 82.94 195 SER A CA 1
ATOM 1541 C C . SER A 1 195 ? 2.880 -0.618 -18.875 1.00 82.94 195 SER A C 1
ATOM 1543 O O . SER A 1 195 ? 3.544 0.169 -19.552 1.00 82.94 195 SER A O 1
ATOM 1545 N N . THR A 1 196 ? 2.063 -0.199 -17.906 1.00 80.62 196 THR A N 1
ATOM 1546 C CA . THR A 1 196 ? 1.841 1.208 -17.553 1.00 80.62 196 THR A CA 1
ATOM 1547 C C . THR A 1 196 ? 3.143 1.950 -17.231 1.00 80.62 196 THR A C 1
ATOM 1549 O O . THR A 1 196 ? 3.270 3.123 -17.569 1.00 80.62 196 THR A O 1
ATOM 1552 N N . LEU A 1 197 ? 4.154 1.275 -16.666 1.00 79.88 197 LEU A N 1
ATOM 1553 C CA . LEU A 1 197 ? 5.457 1.887 -16.359 1.00 79.88 197 LEU A CA 1
ATOM 1554 C C . LEU A 1 197 ? 6.284 2.216 -17.605 1.00 79.88 197 LEU A C 1
ATOM 1556 O O . LEU A 1 197 ? 7.178 3.058 -17.541 1.00 79.88 197 LEU A O 1
ATOM 1560 N N . VAL A 1 198 ? 6.028 1.525 -18.716 1.00 85.12 198 VAL A N 1
ATOM 1561 C CA . VAL A 1 198 ? 6.611 1.850 -20.021 1.00 85.12 198 VAL A CA 1
ATOM 1562 C C . VAL A 1 198 ? 5.834 3.008 -20.639 1.00 85.12 198 VAL A C 1
ATOM 1564 O O . VAL A 1 198 ? 6.438 3.979 -21.085 1.00 85.12 198 VAL A O 1
ATOM 1567 N N . TYR A 1 199 ? 4.501 2.930 -20.605 1.00 84.81 199 TYR A N 1
ATOM 1568 C CA . TYR A 1 199 ? 3.617 3.917 -21.222 1.00 84.81 199 TYR A CA 1
ATOM 1569 C C . TYR A 1 199 ? 3.711 5.316 -20.587 1.00 84.81 199 TYR A C 1
ATOM 1571 O O . TYR A 1 199 ? 3.730 6.314 -21.301 1.00 84.81 199 TYR A O 1
ATOM 1579 N N . GLN A 1 200 ? 3.814 5.395 -19.257 1.00 83.25 200 GLN A N 1
ATOM 1580 C CA . GLN A 1 200 ? 3.909 6.656 -18.505 1.00 83.25 200 GLN A CA 1
ATOM 1581 C C . GLN A 1 200 ? 5.327 7.248 -18.465 1.00 83.25 200 GLN A C 1
ATOM 1583 O O . GLN A 1 200 ? 5.562 8.248 -17.793 1.00 83.25 200 GLN A O 1
ATOM 1588 N N . ASN A 1 201 ? 6.303 6.619 -19.121 1.00 86.50 201 ASN A N 1
ATOM 1589 C CA . ASN A 1 201 ? 7.678 7.088 -19.087 1.00 86.50 201 ASN A CA 1
ATOM 1590 C C . ASN A 1 201 ? 7.954 8.046 -20.251 1.00 86.50 201 ASN A C 1
ATOM 1592 O O . ASN A 1 201 ? 8.175 7.603 -21.378 1.00 86.50 201 ASN A O 1
ATOM 1596 N N . ASP A 1 202 ? 8.035 9.344 -19.961 1.00 86.62 202 ASP A N 1
ATOM 1597 C CA . ASP A 1 202 ? 8.279 10.390 -20.967 1.00 86.62 202 ASP A CA 1
ATOM 1598 C C . ASP A 1 202 ? 9.578 10.177 -21.762 1.00 86.62 202 ASP A C 1
ATOM 1600 O O . ASP A 1 202 ? 9.652 10.463 -22.960 1.00 86.62 202 ASP A O 1
ATOM 1604 N N . SER A 1 203 ? 10.613 9.614 -21.125 1.00 87.25 203 SER A N 1
ATOM 1605 C CA . SER A 1 203 ? 11.882 9.315 -21.806 1.00 87.25 203 SER A CA 1
ATOM 1606 C C . SER A 1 203 ? 11.731 8.201 -22.841 1.00 87.25 203 SER A C 1
ATOM 1608 O O . SER A 1 203 ? 12.414 8.226 -23.866 1.00 87.25 203 SER A O 1
ATOM 1610 N N . LEU A 1 204 ? 10.846 7.233 -22.587 1.00 89.06 204 LEU A N 1
ATOM 1611 C CA . LEU A 1 204 ? 10.516 6.172 -23.536 1.00 89.06 204 LEU A CA 1
ATOM 1612 C C . LEU A 1 204 ? 9.509 6.646 -24.586 1.00 89.06 204 LEU A C 1
ATOM 1614 O O . LEU A 1 204 ? 9.645 6.261 -25.746 1.00 89.06 204 LEU A O 1
ATOM 1618 N N . ALA A 1 205 ? 8.561 7.517 -24.228 1.00 88.50 205 ALA A N 1
ATOM 1619 C CA . ALA A 1 205 ? 7.600 8.096 -25.168 1.00 88.50 205 ALA A CA 1
ATOM 1620 C C . ALA A 1 205 ? 8.315 8.812 -26.329 1.00 88.50 205 ALA A C 1
ATOM 1622 O O . ALA A 1 205 ? 8.031 8.551 -27.498 1.00 88.50 205 ALA A O 1
ATOM 1623 N N . ASN A 1 206 ? 9.354 9.596 -26.016 1.00 87.12 206 ASN A N 1
ATOM 1624 C CA . ASN A 1 206 ? 10.197 10.272 -27.011 1.00 87.12 206 ASN A CA 1
ATOM 1625 C C . ASN A 1 206 ? 11.039 9.319 -27.884 1.00 87.12 206 ASN A C 1
ATOM 1627 O O . ASN A 1 206 ? 11.640 9.749 -28.867 1.00 87.12 206 ASN A O 1
ATOM 1631 N N . ARG A 1 207 ? 11.107 8.029 -27.531 1.00 86.69 207 ARG A N 1
ATOM 1632 C CA . ARG A 1 207 ? 11.858 6.978 -28.239 1.00 86.69 207 ARG A CA 1
ATOM 1633 C C . ARG A 1 207 ? 10.945 5.891 -28.814 1.00 86.69 207 ARG A C 1
ATOM 1635 O O . ARG A 1 207 ? 11.406 4.781 -29.066 1.00 86.69 207 ARG A O 1
ATOM 1642 N N . GLY A 1 208 ? 9.649 6.172 -28.975 1.00 87.56 208 GLY A N 1
ATOM 1643 C CA . GLY A 1 208 ? 8.684 5.208 -29.515 1.00 87.56 208 GLY A CA 1
ATOM 1644 C C . GLY A 1 208 ? 8.464 3.981 -28.622 1.00 87.56 208 GLY A C 1
ATOM 1645 O O . GLY A 1 208 ? 8.168 2.904 -29.129 1.00 87.56 208 GLY A O 1
ATOM 1646 N N . TYR A 1 209 ? 8.642 4.125 -27.305 1.00 89.50 209 TYR A N 1
ATOM 1647 C CA . TYR A 1 209 ? 8.517 3.057 -26.305 1.00 89.50 209 TYR A CA 1
ATOM 1648 C C . TYR A 1 209 ? 9.483 1.875 -26.493 1.00 89.50 209 TYR A C 1
ATOM 1650 O O . TYR A 1 209 ? 9.219 0.762 -26.029 1.00 89.50 209 TYR A O 1
ATOM 1658 N N . ILE A 1 210 ? 10.622 2.119 -27.147 1.00 91.56 210 ILE A N 1
ATOM 1659 C CA . ILE A 1 210 ? 11.686 1.128 -27.315 1.00 91.56 210 ILE A CA 1
ATOM 1660 C C . ILE A 1 210 ? 12.452 0.978 -25.999 1.00 91.56 210 ILE A C 1
ATOM 1662 O O . ILE A 1 210 ? 13.017 1.942 -25.480 1.00 91.56 210 ILE A O 1
ATOM 1666 N N . VAL A 1 211 ? 12.499 -0.251 -25.481 1.00 91.81 211 VAL A N 1
ATOM 1667 C CA . VAL A 1 211 ? 13.313 -0.624 -24.321 1.00 91.81 211 VAL A CA 1
ATOM 1668 C C . VAL A 1 211 ? 14.505 -1.436 -24.813 1.00 91.81 211 VAL A C 1
ATOM 1670 O O . VAL A 1 211 ? 14.350 -2.564 -25.272 1.00 91.81 211 VAL A O 1
ATOM 1673 N N . ASP A 1 212 ? 15.696 -0.851 -24.728 1.00 92.62 212 ASP A N 1
ATOM 1674 C CA . ASP A 1 212 ? 16.949 -1.522 -25.068 1.00 92.62 212 ASP A CA 1
ATOM 1675 C C . ASP A 1 212 ? 17.621 -2.141 -23.829 1.00 92.62 212 ASP A C 1
ATOM 1677 O O . ASP A 1 212 ? 17.234 -1.909 -22.678 1.00 92.62 212 ASP A O 1
ATOM 1681 N N . ASN A 1 213 ? 18.659 -2.947 -24.065 1.00 92.75 213 ASN A N 1
ATOM 1682 C CA . ASN A 1 213 ? 19.425 -3.595 -22.998 1.00 92.75 213 ASN A CA 1
ATOM 1683 C C . ASN A 1 213 ? 20.084 -2.589 -22.041 1.00 92.75 213 ASN A C 1
ATOM 1685 O O . ASN A 1 213 ? 20.258 -2.885 -20.860 1.00 92.75 213 ASN A O 1
ATOM 1689 N N . HIS A 1 214 ? 20.439 -1.397 -22.524 1.00 93.12 214 HIS A N 1
ATOM 1690 C CA . HIS A 1 214 ? 21.052 -0.370 -21.689 1.00 93.12 214 HIS A CA 1
ATOM 1691 C C . HIS A 1 214 ? 20.041 0.203 -20.686 1.00 93.12 214 HIS A C 1
ATOM 1693 O O . HIS A 1 214 ? 20.327 0.275 -19.489 1.00 93.12 214 HIS A O 1
ATOM 1699 N N . PHE A 1 215 ? 18.845 0.563 -21.152 1.00 92.25 215 PHE A N 1
ATOM 1700 C CA . PHE A 1 215 ? 17.745 1.007 -20.304 1.00 92.25 215 PHE A CA 1
ATOM 1701 C C . PHE A 1 215 ? 17.356 -0.085 -19.309 1.00 92.25 215 PHE A C 1
ATOM 1703 O O . PHE A 1 215 ? 17.210 0.190 -18.116 1.00 92.25 215 PHE A O 1
ATOM 1710 N N . PHE A 1 216 ? 17.239 -1.328 -19.783 1.00 91.75 216 PHE A N 1
ATOM 1711 C CA . PHE A 1 216 ? 16.952 -2.478 -18.936 1.00 91.75 216 PHE A CA 1
ATOM 1712 C C . PHE A 1 216 ? 17.968 -2.613 -17.793 1.00 91.75 216 PHE A C 1
ATOM 1714 O O . PHE A 1 216 ? 17.586 -2.608 -16.621 1.00 91.75 216 PHE A O 1
ATOM 1721 N N . ASP A 1 217 ? 19.263 -2.633 -18.118 1.00 92.69 217 ASP A N 1
ATOM 1722 C CA . ASP A 1 217 ? 20.346 -2.739 -17.139 1.00 92.69 217 ASP A CA 1
ATOM 1723 C C . ASP A 1 217 ? 20.317 -1.593 -16.119 1.00 92.69 217 ASP A C 1
ATOM 1725 O O . ASP A 1 217 ? 20.502 -1.822 -14.919 1.00 92.69 217 ASP A O 1
ATOM 1729 N N . GLN A 1 218 ? 20.065 -0.360 -16.570 1.00 91.88 218 GLN A N 1
ATOM 1730 C CA . GLN A 1 218 ? 19.923 0.790 -15.676 1.00 91.88 218 GLN A CA 1
ATOM 1731 C C . GLN A 1 218 ? 18.757 0.601 -14.701 1.00 91.88 218 GLN A C 1
ATOM 1733 O O . GLN A 1 218 ? 18.927 0.798 -13.496 1.00 91.88 218 GLN A O 1
ATOM 1738 N N . LYS A 1 219 ? 17.594 0.150 -15.184 1.00 87.69 219 LYS A N 1
ATOM 1739 C CA . LYS A 1 219 ? 16.417 -0.051 -14.331 1.00 87.69 219 LYS A CA 1
ATOM 1740 C C . LYS A 1 219 ? 16.549 -1.219 -13.366 1.00 87.69 219 LYS A C 1
ATOM 1742 O O . LYS A 1 219 ? 16.070 -1.103 -12.239 1.00 87.69 219 LYS A O 1
ATOM 1747 N N . VAL A 1 220 ? 17.248 -2.292 -13.733 1.00 87.69 220 VAL A N 1
ATOM 1748 C CA . VAL A 1 220 ? 17.557 -3.372 -12.781 1.00 87.69 220 VAL A CA 1
ATOM 1749 C C . VAL A 1 220 ? 18.509 -2.874 -11.687 1.00 87.69 220 VAL A C 1
ATOM 1751 O O . VAL A 1 220 ? 18.299 -3.180 -10.516 1.00 87.69 220 VAL A O 1
ATOM 1754 N N . LYS A 1 221 ? 19.517 -2.054 -12.019 1.00 88.06 221 LYS A N 1
ATOM 1755 C CA . LYS A 1 221 ? 20.405 -1.449 -11.004 1.00 88.06 221 LYS A CA 1
ATOM 1756 C C . LYS A 1 221 ? 19.644 -0.524 -10.054 1.00 88.06 221 LYS A C 1
ATOM 1758 O O . LYS A 1 221 ? 19.814 -0.633 -8.843 1.00 88.06 221 LYS A O 1
ATOM 1763 N N . GLU A 1 222 ? 18.779 0.341 -10.586 1.00 84.56 222 GLU A N 1
ATOM 1764 C CA . GLU A 1 222 ? 17.904 1.202 -9.776 1.00 84.56 222 GLU A CA 1
ATOM 1765 C C . GLU A 1 222 ? 17.004 0.381 -8.841 1.00 84.56 222 GLU A C 1
ATOM 1767 O O . GLU A 1 222 ? 16.848 0.737 -7.673 1.00 84.56 222 GLU A O 1
ATOM 1772 N N . LEU A 1 223 ? 16.445 -0.734 -9.328 1.00 79.81 223 LEU A N 1
ATOM 1773 C CA . LEU A 1 223 ? 15.635 -1.646 -8.521 1.00 79.81 223 LEU A CA 1
ATOM 1774 C C . LEU A 1 223 ? 16.447 -2.215 -7.351 1.00 79.81 223 LEU A C 1
ATOM 1776 O O . LEU A 1 223 ? 16.014 -2.130 -6.205 1.00 79.81 223 LEU A O 1
ATOM 1780 N N . VAL A 1 224 ? 17.646 -2.738 -7.617 1.00 81.06 224 VAL A N 1
ATOM 1781 C CA . VAL A 1 224 ? 18.511 -3.312 -6.574 1.00 81.06 224 VAL A CA 1
ATOM 1782 C C . VAL A 1 224 ? 18.852 -2.285 -5.490 1.00 81.06 224 VAL A C 1
ATOM 1784 O O . VAL A 1 224 ? 18.842 -2.618 -4.304 1.00 81.06 224 VAL A O 1
ATOM 1787 N N . LEU A 1 225 ? 19.105 -1.034 -5.886 1.00 79.50 225 LEU A N 1
ATOM 1788 C CA . LEU A 1 225 ? 19.369 0.064 -4.956 1.00 79.50 225 LEU A CA 1
ATOM 1789 C C . LEU A 1 225 ? 18.133 0.424 -4.124 1.00 79.50 225 LEU A C 1
ATOM 1791 O O . LEU A 1 225 ? 18.238 0.572 -2.908 1.00 79.50 225 LEU A O 1
ATOM 1795 N N . ARG A 1 226 ? 16.955 0.516 -4.753 1.00 74.00 226 ARG A N 1
ATOM 1796 C CA . ARG A 1 226 ? 15.701 0.909 -4.087 1.00 74.00 226 ARG A CA 1
ATOM 1797 C C . ARG A 1 226 ? 15.269 -0.064 -2.987 1.00 74.00 226 ARG A C 1
ATOM 1799 O O . ARG A 1 226 ? 14.668 0.369 -2.006 1.00 74.00 226 ARG A O 1
ATOM 1806 N N . TYR A 1 227 ? 15.577 -1.351 -3.144 1.00 69.31 227 TYR A N 1
ATOM 1807 C CA . TYR A 1 227 ? 15.278 -2.397 -2.157 1.00 69.31 227 TYR A CA 1
ATOM 1808 C C . TYR A 1 227 ? 16.433 -2.685 -1.192 1.00 69.31 227 TYR A C 1
ATOM 1810 O O . TYR A 1 227 ? 16.298 -3.543 -0.323 1.00 69.31 227 TYR A O 1
ATOM 1818 N N . ASN A 1 228 ? 17.544 -1.950 -1.310 1.00 67.81 228 ASN A N 1
ATOM 1819 C CA . ASN A 1 228 ? 18.687 -2.011 -0.405 1.00 67.81 228 ASN A CA 1
ATOM 1820 C C . ASN A 1 228 ? 19.191 -3.448 -0.146 1.00 67.81 228 ASN A C 1
ATOM 1822 O O . ASN A 1 228 ? 19.374 -3.861 1.000 1.00 67.81 228 ASN A O 1
ATOM 1826 N N . TYR A 1 229 ? 19.410 -4.235 -1.207 1.00 69.88 229 TYR A N 1
ATOM 1827 C CA . TYR A 1 229 ? 20.009 -5.570 -1.085 1.00 69.88 229 TYR A CA 1
ATOM 1828 C C . TYR A 1 229 ? 21.495 -5.457 -0.698 1.00 69.88 229 TYR A C 1
ATOM 1830 O O . TYR A 1 229 ? 22.384 -5.480 -1.550 1.00 69.88 229 TYR A O 1
ATOM 1838 N N . THR A 1 230 ? 21.771 -5.319 0.598 1.00 64.75 230 THR A N 1
ATOM 1839 C CA . THR A 1 230 ? 23.100 -4.985 1.139 1.00 64.75 230 THR A CA 1
ATOM 1840 C C . THR A 1 230 ? 24.124 -6.117 1.059 1.00 64.75 230 THR A C 1
ATOM 1842 O O . THR A 1 230 ? 25.319 -5.846 1.017 1.00 64.75 230 THR A O 1
ATOM 1845 N N . LEU A 1 231 ? 23.689 -7.381 1.016 1.00 74.75 231 LEU A N 1
ATOM 1846 C CA . LEU A 1 231 ? 24.600 -8.529 1.118 1.00 74.75 231 LEU A CA 1
ATOM 1847 C C . LEU A 1 231 ? 25.401 -8.803 -0.165 1.00 74.75 231 LEU A C 1
ATOM 1849 O O . LEU A 1 231 ? 26.581 -9.129 -0.087 1.00 74.75 231 LEU A O 1
ATOM 1853 N N . ASN A 1 232 ? 24.776 -8.708 -1.342 1.00 84.00 232 ASN A N 1
ATOM 1854 C CA . ASN A 1 232 ? 25.455 -8.919 -2.626 1.00 84.00 232 ASN A CA 1
ATOM 1855 C C . ASN A 1 232 ? 24.703 -8.229 -3.782 1.00 84.00 232 ASN A C 1
ATOM 1857 O O . ASN A 1 232 ? 24.081 -8.904 -4.607 1.00 84.00 232 ASN A O 1
ATOM 1861 N N . PRO A 1 233 ? 24.740 -6.889 -3.871 1.00 82.50 233 PRO A N 1
ATOM 1862 C CA . PRO A 1 233 ? 23.967 -6.149 -4.869 1.00 82.50 233 PRO A CA 1
ATOM 1863 C C . PRO A 1 233 ? 24.350 -6.522 -6.309 1.00 82.50 233 PRO A C 1
ATOM 1865 O O . PRO A 1 233 ? 23.486 -6.606 -7.179 1.00 82.50 233 PRO A O 1
ATOM 1868 N N . ILE A 1 234 ? 25.630 -6.817 -6.561 1.00 87.38 234 ILE A N 1
ATOM 1869 C CA . ILE A 1 234 ? 26.126 -7.227 -7.884 1.00 87.38 234 ILE A CA 1
ATOM 1870 C C . ILE A 1 234 ? 25.589 -8.612 -8.258 1.00 87.38 234 ILE A C 1
ATOM 1872 O O . ILE A 1 234 ? 25.116 -8.811 -9.376 1.00 87.38 234 ILE A O 1
ATOM 1876 N N . GLY A 1 235 ? 25.624 -9.567 -7.325 1.00 87.31 235 GLY A N 1
ATOM 1877 C CA . GLY A 1 235 ? 25.079 -10.907 -7.531 1.00 87.31 235 GLY A CA 1
ATOM 1878 C C . GLY A 1 235 ? 23.576 -10.887 -7.795 1.00 87.31 235 GLY A C 1
ATOM 1879 O O . GLY A 1 235 ? 23.115 -11.563 -8.711 1.00 87.31 235 GLY A O 1
ATOM 1880 N N . ILE A 1 236 ? 22.825 -10.062 -7.059 1.00 85.12 236 ILE A N 1
ATOM 1881 C CA . ILE A 1 236 ? 21.381 -9.890 -7.265 1.00 85.12 236 ILE A CA 1
ATOM 1882 C C . ILE A 1 236 ? 21.092 -9.263 -8.632 1.00 85.12 236 ILE A C 1
ATOM 1884 O O . ILE A 1 236 ? 20.265 -9.787 -9.374 1.00 85.12 236 ILE A O 1
ATOM 1888 N N . TYR A 1 237 ? 21.805 -8.196 -9.002 1.00 87.94 237 TYR A N 1
ATOM 1889 C CA . TYR A 1 237 ? 21.697 -7.591 -10.331 1.00 87.94 237 TYR A CA 1
ATOM 1890 C C . TYR A 1 237 ? 21.944 -8.622 -11.443 1.00 87.94 237 TYR A C 1
ATOM 1892 O O . TYR A 1 237 ? 21.121 -8.761 -12.348 1.00 87.94 237 TYR A O 1
ATOM 1900 N N . ASN A 1 238 ? 23.037 -9.387 -11.343 1.00 90.12 238 ASN A N 1
ATOM 1901 C CA . ASN A 1 238 ? 23.385 -10.409 -12.329 1.00 90.12 238 ASN A CA 1
ATOM 1902 C C . ASN A 1 238 ? 22.322 -11.512 -12.405 1.00 90.12 238 ASN A C 1
ATOM 1904 O O . ASN A 1 238 ? 21.971 -11.944 -13.501 1.00 90.12 238 ASN A O 1
ATOM 1908 N N . ALA A 1 239 ? 21.780 -11.940 -11.262 1.00 88.19 239 ALA A N 1
ATOM 1909 C CA . ALA A 1 239 ? 20.727 -12.946 -11.205 1.00 88.19 239 ALA A CA 1
ATOM 1910 C C . ALA A 1 239 ? 19.425 -12.449 -11.850 1.00 88.19 239 ALA A C 1
ATOM 1912 O O . ALA A 1 239 ? 18.855 -13.156 -12.679 1.00 88.19 239 ALA A O 1
ATOM 1913 N N . ILE A 1 240 ? 18.978 -11.228 -11.531 1.00 86.31 240 ILE A N 1
ATOM 1914 C CA . ILE A 1 240 ? 17.774 -10.639 -12.136 1.00 86.31 240 ILE A CA 1
ATOM 1915 C C . ILE A 1 240 ? 17.976 -10.495 -13.645 1.00 86.31 240 ILE A C 1
ATOM 1917 O O . ILE A 1 240 ? 17.152 -10.979 -14.421 1.00 86.31 240 ILE A O 1
ATOM 1921 N N . LYS A 1 241 ? 19.101 -9.912 -14.076 1.00 89.44 241 LYS A N 1
ATOM 1922 C CA . LYS A 1 241 ? 19.421 -9.783 -15.500 1.00 89.44 241 LYS A CA 1
ATOM 1923 C C . LYS A 1 241 ? 19.379 -11.140 -16.198 1.00 89.44 241 LYS A C 1
ATOM 1925 O O . LYS A 1 241 ? 18.738 -11.270 -17.237 1.00 89.44 241 LYS A O 1
ATOM 1930 N N . TYR A 1 242 ? 20.005 -12.159 -15.612 1.00 90.62 242 TYR A N 1
ATOM 1931 C CA . TYR A 1 242 ? 20.046 -13.495 -16.193 1.00 90.62 242 TYR A CA 1
ATOM 1932 C C . TYR A 1 242 ? 18.656 -14.128 -16.326 1.00 90.62 242 TYR A C 1
ATOM 1934 O O . TYR A 1 242 ? 18.316 -14.668 -17.380 1.00 90.62 242 TYR A O 1
ATOM 1942 N N . MET A 1 243 ? 17.846 -14.043 -15.269 1.00 89.25 243 MET A N 1
ATOM 1943 C CA . MET A 1 243 ? 16.510 -14.645 -15.218 1.00 89.25 243 MET A CA 1
ATOM 1944 C C . MET A 1 243 ? 15.537 -14.020 -16.216 1.00 89.25 243 MET A C 1
ATOM 1946 O O . MET A 1 243 ? 14.663 -14.714 -16.737 1.00 89.25 243 MET A O 1
ATOM 1950 N N . TYR A 1 244 ? 15.703 -12.729 -16.490 1.00 88.88 244 TYR A N 1
ATOM 1951 C CA . TYR A 1 244 ? 14.826 -11.969 -17.369 1.00 88.88 244 TYR A CA 1
ATOM 1952 C C . TYR A 1 244 ? 15.479 -11.623 -18.711 1.00 88.88 244 TYR A C 1
ATOM 1954 O O . TYR A 1 244 ? 14.964 -10.801 -19.451 1.00 88.88 244 TYR A O 1
ATOM 1962 N N . THR A 1 245 ? 16.570 -12.282 -19.096 1.00 91.19 245 THR A N 1
ATOM 1963 C CA . THR A 1 245 ? 17.063 -12.199 -20.478 1.00 91.19 245 THR A CA 1
ATOM 1964 C C . THR A 1 245 ? 16.394 -13.280 -21.325 1.00 91.19 245 THR A C 1
ATOM 1966 O O . THR A 1 245 ? 16.379 -14.460 -20.964 1.00 91.19 245 THR A O 1
ATOM 1969 N N . HIS A 1 246 ? 15.848 -12.903 -22.483 1.00 92.50 246 HIS A N 1
ATOM 1970 C CA . HIS A 1 246 ? 15.402 -13.878 -23.474 1.00 92.50 246 HIS A CA 1
ATOM 1971 C C . HIS A 1 246 ? 16.608 -14.415 -24.257 1.00 92.50 246 HIS A C 1
ATOM 1973 O O . HIS A 1 246 ? 16.968 -13.901 -25.308 1.00 92.50 246 HIS A O 1
ATOM 1979 N N . TRP A 1 247 ? 17.251 -15.455 -23.725 1.00 93.38 247 TRP A N 1
ATOM 1980 C CA . TRP A 1 247 ? 18.500 -16.003 -24.270 1.00 93.38 247 TRP A CA 1
ATOM 1981 C C . TRP A 1 247 ? 18.501 -16.431 -25.749 1.00 93.38 247 TRP A C 1
ATOM 1983 O O . TRP A 1 247 ? 19.563 -16.308 -26.354 1.00 93.38 247 TRP A O 1
ATOM 1993 N N . PRO A 1 248 ? 17.395 -16.914 -26.355 1.0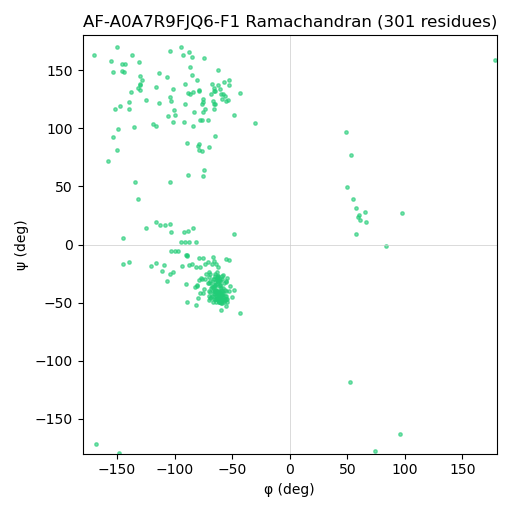0 96.12 248 PRO A N 1
ATOM 1994 C CA . PRO A 1 248 ? 17.379 -17.221 -27.787 1.00 96.12 248 PRO A CA 1
ATOM 1995 C C . PRO A 1 248 ? 17.645 -16.006 -28.684 1.00 96.12 248 PRO A C 1
ATOM 1997 O O . PRO A 1 248 ? 18.236 -16.163 -29.747 1.00 96.12 248 PRO A O 1
ATOM 2000 N N . ASP A 1 249 ? 17.233 -14.813 -28.249 1.00 94.44 249 ASP A N 1
ATOM 2001 C CA . ASP A 1 249 ? 17.452 -13.558 -28.967 1.00 94.44 249 ASP A CA 1
ATOM 2002 C C . ASP A 1 249 ? 17.565 -12.384 -27.971 1.00 94.44 249 ASP A C 1
ATOM 2004 O O . ASP A 1 249 ? 16.585 -11.681 -27.699 1.00 94.44 249 ASP A O 1
ATOM 2008 N N . PRO A 1 250 ? 18.751 -12.186 -27.363 1.00 92.69 250 PRO A N 1
ATOM 2009 C CA . PRO A 1 250 ? 18.932 -11.241 -26.261 1.00 92.69 250 PRO A CA 1
ATOM 2010 C C . PRO A 1 250 ? 18.959 -9.772 -26.705 1.00 92.69 250 PRO A C 1
ATOM 2012 O O . PRO A 1 250 ? 18.922 -8.881 -25.858 1.00 92.69 250 PRO A O 1
ATOM 2015 N N . ASN A 1 251 ? 19.054 -9.500 -28.009 1.00 93.25 251 ASN A N 1
ATOM 2016 C CA . ASN A 1 251 ? 19.167 -8.140 -28.545 1.00 93.25 251 ASN A CA 1
ATOM 2017 C C . ASN A 1 251 ? 17.856 -7.615 -29.141 1.00 93.25 251 ASN A C 1
ATOM 2019 O O . ASN A 1 251 ? 17.782 -6.445 -29.515 1.00 93.25 251 ASN A O 1
ATOM 2023 N N . ASN A 1 252 ? 16.824 -8.452 -29.215 1.00 95.06 252 ASN A N 1
ATOM 2024 C CA . ASN A 1 252 ? 15.517 -8.062 -29.714 1.00 95.06 252 ASN A CA 1
ATOM 2025 C C . ASN A 1 252 ? 14.777 -7.183 -28.704 1.00 95.06 252 ASN A C 1
ATOM 2027 O O . ASN A 1 252 ? 14.436 -7.608 -27.599 1.00 95.06 252 ASN A O 1
ATOM 2031 N N . THR A 1 253 ? 14.508 -5.945 -29.106 1.00 93.19 253 THR A N 1
ATOM 2032 C CA . THR A 1 253 ? 13.925 -4.915 -28.244 1.00 93.19 253 THR A CA 1
ATOM 2033 C C . THR A 1 253 ? 12.503 -5.230 -27.789 1.00 93.19 253 THR A C 1
ATOM 2035 O O . THR A 1 253 ? 12.117 -4.793 -26.707 1.00 93.19 253 THR A O 1
ATOM 2038 N N . ASP A 1 254 ? 11.729 -6.008 -28.554 1.00 91.94 254 ASP A N 1
ATOM 2039 C CA . ASP A 1 254 ? 10.393 -6.430 -28.121 1.00 91.94 254 ASP A CA 1
ATOM 2040 C C . ASP A 1 254 ? 10.495 -7.416 -26.954 1.00 91.94 254 ASP A C 1
ATOM 2042 O O . ASP A 1 254 ? 9.850 -7.221 -25.923 1.00 91.94 254 ASP A O 1
ATOM 2046 N N . PHE A 1 255 ? 11.388 -8.408 -27.049 1.00 93.38 255 PHE A N 1
ATOM 2047 C CA . PHE A 1 255 ? 11.622 -9.336 -25.942 1.00 93.38 255 PHE A CA 1
ATOM 2048 C C . PHE A 1 255 ? 12.253 -8.651 -24.732 1.00 93.38 255 PHE A C 1
ATOM 2050 O O . PHE A 1 255 ? 11.901 -8.983 -23.600 1.00 93.38 255 PHE A O 1
ATOM 2057 N N . VAL A 1 256 ? 13.150 -7.684 -24.937 1.00 92.81 256 VAL A N 1
ATOM 2058 C CA . VAL A 1 256 ? 13.720 -6.897 -23.833 1.00 92.81 256 VAL A CA 1
ATOM 2059 C C . VAL A 1 256 ? 12.632 -6.073 -23.135 1.00 92.81 256 VAL A C 1
ATOM 2061 O O . VAL A 1 256 ? 12.583 -6.060 -21.904 1.00 92.81 256 VAL A O 1
ATOM 2064 N N . ARG A 1 257 ? 11.709 -5.448 -23.882 1.00 91.00 257 ARG A N 1
ATOM 2065 C CA . ARG A 1 257 ? 10.557 -4.729 -23.309 1.00 91.00 257 ARG A CA 1
ATOM 2066 C C . ARG A 1 257 ? 9.643 -5.660 -22.517 1.00 91.00 257 ARG A C 1
ATOM 2068 O O . ARG A 1 257 ? 9.293 -5.335 -21.383 1.00 91.00 257 ARG A O 1
ATOM 2075 N N . ASP A 1 258 ? 9.282 -6.810 -23.075 1.00 89.12 258 ASP A N 1
ATOM 2076 C CA . ASP A 1 258 ? 8.396 -7.766 -22.403 1.00 89.12 258 ASP A CA 1
ATOM 2077 C C . ASP A 1 258 ? 9.029 -8.291 -21.114 1.00 89.12 258 ASP A C 1
ATOM 2079 O O . ASP A 1 258 ? 8.382 -8.369 -20.068 1.00 89.12 258 ASP A O 1
ATOM 2083 N N . ARG A 1 259 ? 10.334 -8.573 -21.151 1.00 88.81 259 ARG A N 1
ATOM 2084 C CA . ARG A 1 259 ? 11.066 -8.989 -19.958 1.00 88.81 259 ARG A CA 1
ATOM 2085 C C . ARG A 1 259 ? 11.206 -7.874 -18.943 1.00 88.81 259 ARG A C 1
ATOM 2087 O O . ARG A 1 259 ? 11.068 -8.146 -17.755 1.00 88.81 259 ARG A O 1
ATOM 2094 N N . TYR A 1 260 ? 11.411 -6.634 -19.381 1.00 88.12 260 TYR A N 1
ATOM 2095 C CA . TYR A 1 260 ? 11.356 -5.473 -18.502 1.00 88.12 260 TYR A CA 1
ATOM 2096 C C . TYR A 1 260 ? 10.016 -5.395 -17.768 1.00 88.12 260 TYR A C 1
ATOM 2098 O O . TYR A 1 260 ? 10.015 -5.279 -16.543 1.00 88.12 260 TYR A O 1
ATOM 2106 N N . ILE A 1 261 ? 8.894 -5.552 -18.472 1.00 84.62 261 ILE A N 1
ATOM 2107 C CA . ILE A 1 261 ? 7.560 -5.605 -17.857 1.00 84.62 261 ILE A CA 1
ATOM 2108 C C . ILE A 1 261 ? 7.476 -6.767 -16.852 1.00 84.62 261 ILE A C 1
ATOM 2110 O O . ILE A 1 261 ? 7.099 -6.550 -15.702 1.00 84.62 261 ILE A O 1
ATOM 2114 N N . ASP A 1 262 ? 7.908 -7.975 -17.220 1.00 82.75 262 ASP A N 1
ATOM 2115 C CA . ASP A 1 262 ? 7.888 -9.142 -16.323 1.00 82.75 262 ASP A CA 1
ATOM 2116 C C . ASP A 1 262 ? 8.748 -8.954 -15.057 1.00 82.75 262 ASP A C 1
ATOM 2118 O O . ASP A 1 262 ? 8.354 -9.410 -13.978 1.00 82.75 262 ASP A O 1
ATOM 2122 N N . THR A 1 263 ? 9.896 -8.265 -15.157 1.00 79.12 263 THR A N 1
ATOM 2123 C CA . THR A 1 263 ? 10.778 -7.988 -13.999 1.00 79.12 263 THR A CA 1
ATOM 2124 C C . THR A 1 263 ? 10.117 -7.124 -12.959 1.00 79.12 263 THR A C 1
ATOM 2126 O O . THR A 1 263 ? 10.455 -7.199 -11.782 1.00 79.12 263 THR A O 1
ATOM 2129 N N . ARG A 1 264 ? 9.181 -6.287 -13.400 1.00 73.50 264 ARG A N 1
ATOM 2130 C CA . ARG A 1 264 ? 8.389 -5.475 -12.504 1.00 73.50 264 ARG A CA 1
ATOM 2131 C C . ARG A 1 264 ? 7.306 -6.323 -11.852 1.00 73.50 264 ARG A C 1
ATOM 2133 O O . ARG A 1 264 ? 6.957 -6.056 -10.730 1.00 73.50 264 ARG A O 1
ATOM 2140 N N . VAL A 1 265 ? 6.796 -7.379 -12.473 1.00 61.06 265 VAL A N 1
ATOM 2141 C CA . VAL A 1 265 ? 5.724 -8.196 -11.874 1.00 61.06 265 VAL A CA 1
ATOM 2142 C C . VAL A 1 265 ? 6.254 -9.230 -10.877 1.00 61.06 265 VAL A C 1
ATOM 2144 O O . VAL A 1 265 ? 5.601 -9.469 -9.860 1.00 61.06 265 VAL A O 1
ATOM 2147 N N . GLY A 1 266 ? 7.422 -9.818 -11.158 1.00 53.44 266 GLY A N 1
ATOM 2148 C CA . GLY A 1 266 ? 8.001 -10.912 -10.372 1.00 53.44 266 GLY A CA 1
ATOM 2149 C C . GLY A 1 266 ? 7.742 -12.304 -10.955 1.00 53.44 266 GLY A C 1
ATOM 2150 O O . GLY A 1 266 ? 7.713 -13.290 -10.218 1.00 53.44 266 GLY A O 1
ATOM 2151 N N . ARG A 1 267 ? 7.545 -12.429 -12.277 1.00 45.41 267 ARG A N 1
ATOM 2152 C CA . ARG A 1 267 ? 7.370 -13.736 -12.942 1.00 45.41 267 ARG A CA 1
ATOM 2153 C C . ARG A 1 267 ? 8.705 -14.483 -13.088 1.00 45.41 267 ARG A C 1
ATOM 2155 O O . ARG A 1 267 ? 9.306 -14.517 -14.158 1.00 45.41 267 ARG A O 1
ATOM 2162 N N . GLY A 1 268 ? 9.153 -15.139 -12.018 1.00 35.28 268 GLY A N 1
ATOM 2163 C CA . GLY A 1 268 ? 10.243 -16.121 -12.066 1.00 35.28 268 GLY A CA 1
ATOM 2164 C C . GLY A 1 268 ? 9.775 -17.505 -12.548 1.00 35.28 268 GLY A C 1
ATOM 2165 O O . GLY A 1 268 ? 8.693 -17.973 -12.190 1.00 35.28 268 GLY A O 1
ATOM 2166 N N . ARG A 1 269 ? 10.593 -18.206 -13.351 1.00 31.36 269 ARG A N 1
ATOM 2167 C CA . ARG A 1 269 ? 10.372 -19.630 -13.683 1.00 31.36 269 ARG A CA 1
ATOM 2168 C C . ARG A 1 269 ? 10.446 -20.490 -12.408 1.00 31.36 269 ARG A C 1
ATOM 2170 O O . ARG A 1 269 ? 11.351 -20.322 -11.601 1.00 31.36 269 ARG A O 1
ATOM 2177 N N . LYS A 1 270 ? 9.513 -21.445 -12.292 1.00 31.67 270 LYS A N 1
ATOM 2178 C CA . LYS A 1 270 ? 9.127 -22.304 -11.144 1.00 31.67 270 LYS A CA 1
ATOM 2179 C C . LYS A 1 270 ? 10.211 -23.057 -10.324 1.00 31.67 270 LYS A C 1
ATOM 2181 O O . LYS A 1 270 ? 9.817 -23.866 -9.495 1.00 31.67 270 LYS A O 1
ATOM 2186 N N . ASN A 1 271 ? 11.518 -22.846 -10.484 1.00 24.45 271 ASN A N 1
ATOM 2187 C CA . ASN A 1 271 ? 12.520 -23.835 -10.041 1.00 24.45 271 ASN A CA 1
ATOM 2188 C C . ASN A 1 271 ? 13.629 -23.366 -9.086 1.00 24.45 271 ASN A C 1
ATOM 2190 O O . ASN A 1 271 ? 14.582 -24.116 -8.892 1.00 24.45 271 ASN A O 1
ATOM 2194 N N . VAL A 1 272 ? 13.541 -22.199 -8.445 1.00 25.00 272 VAL A N 1
ATOM 2195 C CA . VAL A 1 272 ? 14.584 -21.798 -7.482 1.00 25.00 272 VAL A CA 1
ATOM 2196 C C . VAL A 1 272 ? 13.980 -21.617 -6.098 1.00 25.00 272 VAL A C 1
ATOM 2198 O O . VAL A 1 272 ? 13.288 -20.644 -5.815 1.00 25.00 272 VAL A O 1
ATOM 2201 N N . GLY A 1 273 ? 14.227 -22.609 -5.238 1.00 26.36 273 GLY A N 1
ATOM 2202 C CA . GLY A 1 273 ? 13.933 -22.520 -3.816 1.00 26.36 273 GLY A CA 1
ATOM 2203 C C . GLY A 1 273 ? 14.618 -21.291 -3.227 1.00 26.36 273 GLY A C 1
ATOM 2204 O O . GLY A 1 273 ? 15.831 -21.148 -3.340 1.00 26.36 273 GLY A O 1
ATOM 2205 N N . LYS A 1 274 ? 13.818 -20.419 -2.607 1.00 31.58 274 LYS A N 1
ATOM 2206 C CA . LYS A 1 274 ? 14.246 -19.189 -1.924 1.00 31.58 274 LYS A CA 1
ATOM 2207 C C . LYS A 1 274 ? 15.111 -18.267 -2.799 1.00 31.58 274 LYS A C 1
ATOM 2209 O O . LYS A 1 274 ? 16.317 -18.173 -2.589 1.00 31.58 274 LYS A O 1
ATOM 2214 N N . SER A 1 275 ? 14.519 -17.514 -3.730 1.00 27.42 275 SER A N 1
ATOM 2215 C CA . SER A 1 275 ? 15.271 -16.440 -4.396 1.00 27.42 275 SER A CA 1
ATOM 2216 C C . SER A 1 275 ? 14.418 -15.264 -4.881 1.00 27.42 275 SER A C 1
ATOM 2218 O O . SER A 1 275 ? 13.617 -15.411 -5.796 1.00 27.42 275 SER A O 1
ATOM 2220 N N . VAL A 1 276 ? 14.711 -14.107 -4.272 1.00 31.45 276 VAL A N 1
ATOM 2221 C CA . VAL A 1 276 ? 14.613 -12.715 -4.754 1.00 31.45 276 VAL A CA 1
ATOM 2222 C C . VAL A 1 276 ? 13.283 -12.317 -5.413 1.00 31.45 276 VAL A C 1
ATOM 2224 O O . VAL A 1 276 ? 13.114 -12.505 -6.619 1.00 31.45 276 VAL A O 1
ATOM 2227 N N . PRO A 1 277 ? 12.358 -11.683 -4.670 1.00 37.03 277 PRO A N 1
ATOM 2228 C CA . PRO A 1 277 ? 11.153 -11.144 -5.269 1.00 37.03 277 PRO A CA 1
ATOM 2229 C C . PRO A 1 277 ? 11.536 -9.847 -5.995 1.00 37.03 277 PRO A C 1
ATOM 2231 O O . PRO A 1 277 ? 11.863 -8.839 -5.373 1.00 37.03 277 PRO A O 1
ATOM 2234 N N . ALA A 1 278 ? 11.560 -9.875 -7.327 1.00 34.19 278 ALA A N 1
ATOM 2235 C CA . ALA A 1 278 ? 11.496 -8.643 -8.105 1.00 34.19 278 ALA A CA 1
ATOM 2236 C C . ALA A 1 278 ? 10.021 -8.218 -8.110 1.00 34.19 278 ALA A C 1
ATOM 2238 O O . ALA A 1 278 ? 9.251 -8.593 -8.986 1.00 34.19 278 ALA A O 1
ATOM 2239 N N . THR A 1 279 ? 9.605 -7.578 -7.022 1.00 44.59 279 THR A N 1
ATOM 2240 C CA . THR A 1 279 ? 8.207 -7.285 -6.718 1.00 44.59 279 THR A CA 1
ATOM 2241 C C . THR A 1 279 ? 7.761 -5.972 -7.355 1.00 44.59 279 THR A C 1
ATOM 2243 O O . THR A 1 279 ? 8.384 -4.936 -7.144 1.00 44.59 279 THR A O 1
ATOM 2246 N N . LEU A 1 280 ? 6.636 -6.007 -8.064 1.00 43.53 280 LEU A N 1
ATOM 2247 C CA . LEU A 1 280 ? 5.654 -4.918 -8.119 1.00 43.53 280 LEU A CA 1
ATOM 2248 C C . LEU A 1 280 ? 4.214 -5.430 -8.211 1.00 43.53 280 LEU A C 1
ATOM 2250 O O . LEU A 1 280 ? 3.335 -4.637 -7.913 1.00 43.53 280 LEU A O 1
ATOM 2254 N N . VAL A 1 281 ? 3.906 -6.691 -8.555 1.00 38.28 281 VAL A N 1
ATOM 2255 C CA . VAL A 1 281 ? 2.486 -7.134 -8.587 1.00 38.28 281 VAL A CA 1
ATOM 2256 C C . VAL A 1 281 ? 2.228 -8.545 -8.037 1.00 38.28 281 VAL A C 1
ATOM 2258 O O . VAL A 1 281 ? 1.095 -8.846 -7.672 1.00 38.28 281 VAL A O 1
ATOM 2261 N N . ALA A 1 282 ? 3.235 -9.405 -7.852 1.00 32.28 282 ALA A N 1
ATOM 2262 C CA . ALA A 1 282 ? 2.995 -10.746 -7.314 1.00 32.28 282 ALA A CA 1
ATOM 2263 C C . ALA A 1 282 ? 4.012 -11.147 -6.238 1.00 32.28 282 ALA A C 1
ATOM 2265 O O . ALA A 1 282 ? 5.108 -11.609 -6.545 1.00 32.28 282 ALA A O 1
ATOM 2266 N N . VAL A 1 283 ? 3.616 -11.058 -4.966 1.00 33.91 283 VAL A N 1
ATOM 2267 C CA . VAL A 1 283 ? 4.090 -12.045 -3.987 1.00 33.91 283 VAL A CA 1
ATOM 2268 C C . VAL A 1 283 ? 3.261 -13.308 -4.179 1.00 33.91 283 VAL A C 1
ATOM 2270 O O . VAL A 1 283 ? 2.046 -13.238 -4.362 1.00 33.91 283 VAL A O 1
ATOM 2273 N N . GLU A 1 284 ? 3.963 -14.440 -4.229 1.00 39.50 284 GLU A N 1
ATOM 2274 C CA . GLU A 1 284 ? 3.468 -15.790 -4.479 1.00 39.50 284 GLU A CA 1
ATOM 2275 C C . GLU A 1 284 ? 2.030 -16.009 -3.984 1.00 39.50 284 GLU A C 1
ATOM 2277 O O . GLU A 1 284 ? 1.787 -16.266 -2.809 1.00 39.50 284 GLU A O 1
ATOM 2282 N N . GLN A 1 285 ? 1.066 -16.038 -4.913 1.00 34.44 285 GLN A N 1
ATOM 2283 C CA . GLN A 1 285 ? -0.287 -16.554 -4.651 1.00 34.44 285 GLN A CA 1
ATOM 2284 C C . GLN A 1 285 ? -0.269 -18.000 -4.108 1.00 34.44 285 GLN A C 1
ATOM 2286 O O . GLN A 1 285 ? -1.281 -18.482 -3.615 1.00 34.44 285 GLN A O 1
ATOM 2291 N N . LYS A 1 286 ? 0.878 -18.694 -4.186 1.00 33.59 286 LYS A N 1
ATOM 2292 C CA . LYS A 1 286 ? 1.113 -20.028 -3.620 1.00 33.59 286 LYS A CA 1
ATOM 2293 C C . LYS A 1 286 ? 1.374 -20.047 -2.110 1.00 33.59 286 LYS A C 1
ATOM 2295 O O . LYS A 1 286 ? 1.215 -21.105 -1.510 1.00 33.59 286 LYS A O 1
ATOM 2300 N N . ASP A 1 287 ? 1.759 -18.916 -1.521 1.00 35.59 287 ASP A N 1
ATOM 2301 C CA . ASP A 1 287 ? 1.971 -18.778 -0.073 1.00 35.59 287 ASP A CA 1
ATOM 2302 C C . ASP A 1 287 ? 0.690 -18.358 0.666 1.00 35.59 287 ASP A C 1
ATOM 2304 O O . ASP A 1 287 ? 0.609 -18.436 1.896 1.00 35.59 287 ASP A O 1
ATOM 2308 N N . VAL A 1 288 ? -0.355 -17.992 -0.084 1.00 38.66 288 VAL A N 1
ATOM 2309 C CA . VAL A 1 288 ? -1.728 -18.074 0.408 1.00 38.66 288 VAL A CA 1
ATOM 2310 C C . VAL A 1 288 ? -2.031 -19.571 0.575 1.00 38.66 288 VAL A C 1
ATOM 2312 O O . VAL A 1 288 ? -1.872 -20.312 -0.397 1.00 38.66 288 VAL A O 1
ATOM 2315 N N . PRO A 1 289 ? -2.426 -20.054 1.773 1.00 35.97 289 PRO A N 1
ATOM 2316 C CA . PRO A 1 289 ? -2.714 -21.463 2.007 1.00 35.97 289 PRO A CA 1
ATOM 2317 C C . PRO A 1 289 ? -3.529 -22.039 0.850 1.00 35.97 289 PRO A C 1
ATOM 2319 O O . PRO A 1 289 ? -4.547 -21.458 0.487 1.00 35.97 289 PRO A O 1
ATOM 2322 N N . ALA A 1 290 ? -3.124 -23.188 0.297 1.00 37.31 290 ALA A N 1
ATOM 2323 C CA . ALA A 1 290 ? -3.820 -23.851 -0.817 1.00 37.31 290 ALA A CA 1
ATOM 2324 C C . ALA A 1 290 ? -5.328 -24.088 -0.559 1.00 37.31 290 ALA A C 1
ATOM 2326 O O . ALA A 1 290 ? -6.089 -24.368 -1.473 1.00 37.31 290 ALA A O 1
ATOM 2327 N N . THR A 1 291 ? -5.765 -23.941 0.693 1.00 34.16 291 THR A N 1
ATOM 2328 C CA . THR A 1 291 ? -7.161 -23.944 1.143 1.00 34.16 291 THR A CA 1
ATOM 2329 C C . THR A 1 291 ? -7.971 -22.702 0.743 1.00 34.16 291 THR A C 1
ATOM 2331 O O . THR A 1 291 ? -9.190 -22.748 0.845 1.00 34.16 291 THR A O 1
ATOM 2334 N N . LEU A 1 292 ? -7.334 -21.611 0.307 1.00 34.19 292 LEU A N 1
ATOM 2335 C CA . LEU A 1 292 ? -7.986 -20.353 -0.079 1.00 34.19 292 LEU A CA 1
ATOM 2336 C C . LEU A 1 292 ? -8.055 -20.145 -1.598 1.00 34.19 292 LEU A C 1
ATOM 2338 O O . LEU A 1 292 ? -8.950 -19.449 -2.063 1.00 34.19 292 LEU A O 1
ATOM 2342 N N . VAL A 1 293 ? -7.154 -20.745 -2.382 1.00 32.59 293 VAL A N 1
ATOM 2343 C CA . VAL A 1 293 ? -7.131 -20.600 -3.848 1.00 32.59 293 VAL A CA 1
ATOM 2344 C C . VAL A 1 293 ? -8.008 -21.680 -4.476 1.00 32.59 293 VAL A C 1
ATOM 2346 O O . VAL A 1 293 ? -7.538 -22.757 -4.829 1.00 32.59 293 VAL A O 1
ATOM 2349 N N . ALA A 1 294 ? -9.302 -21.400 -4.612 1.00 28.14 294 ALA A N 1
ATOM 2350 C CA . ALA A 1 294 ? -10.247 -22.288 -5.285 1.00 28.14 294 ALA A CA 1
ATOM 2351 C C . ALA A 1 294 ? -10.605 -21.780 -6.690 1.00 28.14 294 ALA A C 1
ATOM 2353 O O . ALA A 1 294 ? -11.779 -21.622 -6.987 1.00 28.14 294 ALA A O 1
ATOM 2354 N N . VAL A 1 295 ? -9.621 -21.514 -7.559 1.00 29.02 295 VAL A N 1
ATOM 2355 C CA . VAL A 1 295 ? -9.846 -21.479 -9.018 1.00 29.02 295 VAL A CA 1
ATOM 2356 C C . VAL A 1 295 ? -8.569 -21.925 -9.730 1.00 29.02 295 VAL A C 1
ATOM 2358 O O . VAL A 1 295 ? -7.626 -21.160 -9.913 1.00 29.02 295 VAL A O 1
ATOM 2361 N N . GLU A 1 296 ? -8.541 -23.187 -10.141 1.00 25.34 296 GLU A N 1
ATOM 2362 C CA . GLU A 1 296 ? -7.604 -23.680 -11.144 1.00 25.34 296 GLU A CA 1
ATOM 2363 C C . GLU A 1 296 ? -8.049 -23.085 -12.494 1.00 25.34 296 GLU A C 1
ATOM 2365 O O . GLU A 1 296 ? -9.096 -23.461 -13.027 1.00 25.34 296 GLU A O 1
ATOM 2370 N N . GLN A 1 297 ? -7.309 -22.111 -13.038 1.00 27.50 297 GLN A N 1
ATOM 2371 C CA . GLN A 1 297 ? -7.454 -21.733 -14.446 1.00 27.50 297 GLN A CA 1
ATOM 2372 C C . GLN A 1 297 ? -7.007 -22.938 -15.278 1.00 27.50 297 GLN A C 1
ATOM 2374 O O . GLN A 1 297 ? -5.821 -23.130 -15.530 1.00 27.50 297 GLN A O 1
ATOM 2379 N N . LYS A 1 298 ? -7.961 -23.790 -15.663 1.00 24.58 298 LYS A N 1
ATOM 2380 C CA . LYS A 1 298 ? -7.752 -24.727 -16.763 1.00 24.58 298 LYS A CA 1
ATOM 2381 C C . LYS A 1 298 ? -7.566 -23.896 -18.023 1.00 24.58 298 LYS A C 1
ATOM 2383 O O . LYS A 1 298 ? -8.455 -23.122 -18.375 1.00 24.58 298 LYS A O 1
ATOM 2388 N N . ASP A 1 299 ? -6.413 -24.059 -18.663 1.00 27.94 299 ASP A N 1
ATOM 2389 C CA . ASP A 1 299 ? -6.135 -23.535 -19.994 1.00 27.94 299 ASP A CA 1
ATOM 2390 C C . ASP A 1 299 ? -7.304 -23.896 -20.920 1.00 27.94 299 ASP A C 1
ATOM 2392 O O . ASP A 1 299 ? -7.554 -25.069 -21.204 1.00 27.94 299 ASP A O 1
ATOM 2396 N N . VAL A 1 300 ? -8.063 -22.887 -21.348 1.00 25.61 300 VAL A N 1
ATOM 2397 C CA . VAL A 1 300 ? -9.045 -23.046 -22.419 1.00 25.61 300 VAL A CA 1
ATOM 2398 C C . VAL A 1 300 ? -8.259 -22.918 -23.724 1.00 25.61 300 VAL A C 1
ATOM 2400 O O . VAL A 1 300 ? -7.703 -21.847 -23.977 1.00 25.61 300 VAL A O 1
ATOM 2403 N N . PRO A 1 301 ? -8.148 -23.982 -24.539 1.00 26.20 301 PRO A N 1
ATOM 2404 C CA . PRO A 1 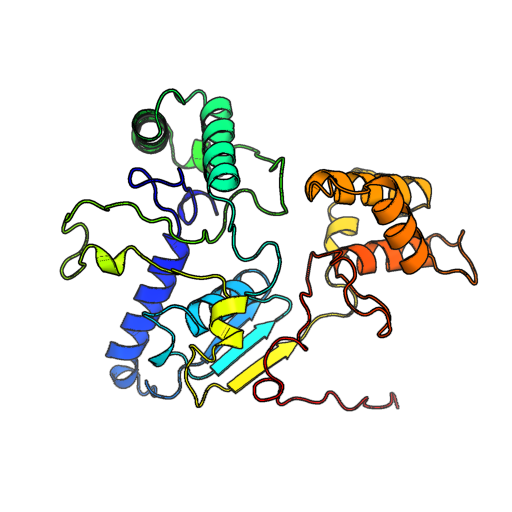301 ? -7.453 -23.896 -25.813 1.00 26.20 301 PRO A CA 1
ATOM 2405 C C . PRO A 1 301 ? -8.212 -22.947 -26.742 1.00 26.20 301 PRO A C 1
ATOM 2407 O O . PRO A 1 301 ? -9.434 -23.034 -26.874 1.00 26.20 301 PRO A O 1
ATOM 2410 N N . ALA A 1 302 ? -7.474 -22.030 -27.368 1.00 30.08 302 ALA A N 1
ATOM 2411 C CA . ALA A 1 302 ? -8.000 -21.183 -28.427 1.00 30.08 302 ALA A CA 1
ATOM 2412 C C . ALA A 1 302 ? -8.543 -22.071 -29.559 1.00 30.08 302 ALA A C 1
ATOM 2414 O O . ALA A 1 302 ? -7.864 -23.004 -29.995 1.00 30.08 302 ALA A O 1
ATOM 2415 N N . THR A 1 303 ? -9.776 -21.788 -29.975 1.00 36.78 303 THR A N 1
ATOM 2416 C CA . THR A 1 303 ? -10.408 -22.356 -31.175 1.00 36.78 303 THR A CA 1
ATOM 2417 C C . THR A 1 303 ? -10.223 -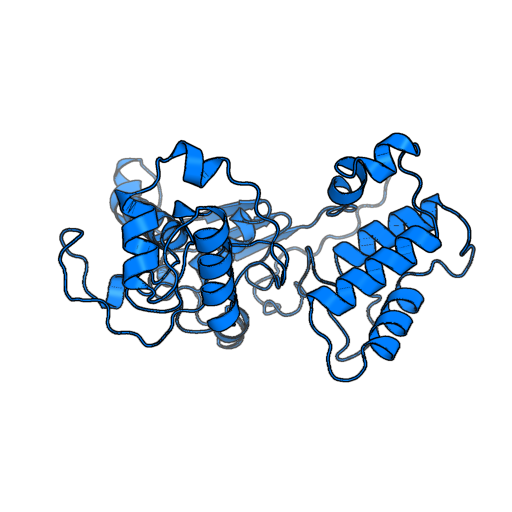21.404 -32.340 1.00 36.78 303 THR A C 1
ATOM 2419 O O . THR A 1 303 ? -10.169 -20.179 -32.080 1.00 36.78 303 THR A O 1
#

Foldseek 3Di:
DCVQFQDLLAQLRQGNNVLLVVLVVLVCCLVCVVVVVDDQQADEQEDEALSLLSLLLLCQWLSRQARHAEYERELAHVPFPQSEAADSVLSNVLLLVLLVLVVFDPPDSNSSSCCCVPVDDPCRSVVDDDDRLADDDSGHHYAGDPYFHPQDCPDPPDGRCSPHGHNDRSLVSLVVVSGHPNYAYHYDYDLQSQVVVLVPDPVCVVVVSFDFPVNLLVVLLSLLSNHCPPPCSPVLSVVLCVQLAPVVCRGDRVSSSSSSSCLAPQDGDDDDDDDDRSGDGDDDPPSRDPVHHPDDPDDDDDD

Secondary structure (DSSP, 8-state):
-HHHH---SBTTB---HHHHHHHHHHHHHHHHGGGGT--TT--EEEEETHHHHHHHHHHHSTTTTTT--EEEEES--TTSTTT-B--HHHHHHHHHHHHHHTT---SSHHHHHHHHHHSS-HHHHHH-----SSSS-SS--BPPPS-------SSTT--GGGG---SS-HHHHHHTT-S-TT-EEEEE--TTTTTHHHHT-HHHHTTTT---HHHHHHHHHHHHHHTT--S-HHHHHHHHHHHT--TTSTT-HHHHHHHHHHHHHT---TT-SS-----SS-S-TTTS-TTTB----------

Organism: NCBI:txid61484

pLDDT: mean 81.17, std 20.25, range [24.45, 98.31]